Protein AF-A0A832X0I5-F1 (afdb_monomer_lite)

Secondary structure (DSSP, 8-state):
----HHHHTT--BTTBP--HHHHHHHHHHHHHHHHHTTT-TTTHHHHHHHHHHHHHHHHHHTSHHHHHHHHHHHHHHHHHHHHHHHHHHTTTSEEEHHHHHHHHHHHT--HHHHHHHHHHTTPEEE----HHHHHIIIIISPPTTHHHHHHHHHHHGGGT-SSHHHHH--SS-S-GGGS-HHHHHHHHHHHHHHH--SSSHHHHHHHHHHHHHHHHTSSHHHHHHHHHHHHHHHHHHHHHHHHHHHHHTTSB--HHHHHHHHHHHHHHHS-HHHHHHHHHHHHHHHT-B---TT--THHHHHHHHHHHHHHHHHHHHHHHHHHHHHHHHHHHHHHHH--

Structure (mmCIF, N/CA/C/O backbone):
data_AF-A0A832X0I5-F1
#
_entry.id   AF-A0A832X0I5-F1
#
loop_
_atom_site.group_PDB
_atom_site.id
_atom_site.type_symbol
_atom_site.label_atom_id
_atom_site.label_alt_id
_atom_site.label_comp_id
_atom_site.label_asym_id
_atom_site.label_entity_id
_atom_site.label_seq_id
_atom_site.pdbx_PDB_ins_code
_atom_site.Cartn_x
_atom_site.Cartn_y
_atom_site.Cartn_z
_atom_site.occupancy
_atom_site.B_iso_or_equiv
_atom_site.auth_seq_id
_atom_site.auth_comp_id
_atom_site.auth_asym_id
_atom_site.auth_atom_id
_atom_site.pdbx_PDB_model_num
ATOM 1 N N . MET A 1 1 ? -33.923 8.962 34.064 1.00 43.22 1 MET A N 1
ATOM 2 C CA . MET A 1 1 ? -33.530 8.012 33.001 1.00 43.22 1 MET A CA 1
ATOM 3 C C . MET A 1 1 ? -33.262 6.693 33.690 1.00 43.22 1 MET A C 1
ATOM 5 O O . MET A 1 1 ? -32.571 6.724 34.697 1.00 43.22 1 MET A O 1
ATOM 9 N N . ASN A 1 2 ? -33.819 5.579 33.214 1.00 60.94 2 ASN A N 1
ATOM 10 C CA . ASN A 1 2 ? -33.372 4.268 33.687 1.00 60.94 2 ASN A CA 1
ATOM 11 C C . ASN A 1 2 ? -31.998 4.024 33.064 1.00 60.94 2 ASN A C 1
ATOM 13 O O . ASN A 1 2 ? -31.896 3.874 31.847 1.00 60.94 2 ASN A O 1
ATOM 17 N N . GLU A 1 3 ? -30.948 4.097 33.873 1.00 82.31 3 GLU A N 1
ATOM 18 C CA . GLU A 1 3 ? -29.600 3.778 33.416 1.00 82.31 3 GLU A CA 1
ATOM 19 C C . GLU A 1 3 ? -29.485 2.277 33.132 1.00 82.31 3 GLU A C 1
ATOM 21 O O . GLU A 1 3 ? -30.092 1.452 33.816 1.00 82.31 3 GLU A O 1
ATOM 26 N N . ASN A 1 4 ? -28.733 1.932 32.087 1.00 94.94 4 ASN A N 1
ATOM 27 C CA . ASN A 1 4 ? -28.594 0.554 31.637 1.00 94.94 4 ASN A CA 1
ATOM 28 C C . ASN A 1 4 ? -27.833 -0.293 32.672 1.00 94.94 4 ASN A C 1
ATOM 30 O O . ASN A 1 4 ? -26.782 0.124 33.162 1.00 94.94 4 ASN A O 1
ATOM 34 N N . CYS A 1 5 ? -28.320 -1.500 32.969 1.00 94.69 5 CYS A N 1
ATOM 35 C CA . CYS A 1 5 ? -27.793 -2.318 34.065 1.00 94.69 5 CYS A CA 1
ATOM 36 C C . CYS A 1 5 ? -26.334 -2.747 33.847 1.00 94.69 5 CYS A C 1
ATOM 38 O O . CYS A 1 5 ? -25.568 -2.773 34.806 1.00 94.69 5 CYS A O 1
ATOM 40 N N . TYR A 1 6 ? -25.915 -3.048 32.612 1.00 95.62 6 TYR A N 1
ATOM 41 C CA . TYR A 1 6 ? -24.516 -3.399 32.332 1.00 95.62 6 TYR A CA 1
ATOM 42 C C . TYR A 1 6 ? -23.580 -2.215 32.577 1.00 95.62 6 TYR A C 1
ATOM 44 O O . TYR A 1 6 ? -22.508 -2.393 33.154 1.00 95.62 6 TYR A O 1
ATOM 52 N N . LEU A 1 7 ? -24.001 -1.010 32.186 1.00 94.56 7 LEU A N 1
ATOM 53 C CA . LEU A 1 7 ? -23.217 0.211 32.380 1.00 94.56 7 LEU A CA 1
ATOM 54 C C . LEU A 1 7 ? -23.149 0.602 33.862 1.00 94.56 7 LEU A C 1
ATOM 56 O O . LEU A 1 7 ? -22.062 0.872 34.366 1.00 94.56 7 LEU A O 1
ATOM 60 N N . LEU A 1 8 ? -24.278 0.542 34.574 1.00 94.62 8 LEU A N 1
ATOM 61 C CA . LEU A 1 8 ? -24.357 0.784 36.020 1.00 94.62 8 LEU A CA 1
ATOM 62 C C . LEU A 1 8 ? -23.460 -0.160 36.825 1.00 94.62 8 LEU A C 1
ATOM 64 O O . LEU A 1 8 ? -22.768 0.247 37.761 1.00 94.62 8 LEU A O 1
ATOM 68 N N . LEU A 1 9 ? -23.498 -1.444 36.472 1.00 95.62 9 LEU A N 1
ATOM 69 C CA . LEU A 1 9 ? -22.734 -2.483 37.153 1.00 95.62 9 LEU A CA 1
ATOM 70 C C . LEU A 1 9 ? -21.281 -2.561 36.669 1.00 95.62 9 LEU A C 1
ATOM 72 O O . LEU A 1 9 ? -20.497 -3.322 37.242 1.00 95.62 9 LEU A O 1
ATOM 76 N N . GLU A 1 10 ? -20.911 -1.772 35.654 1.00 94.62 10 GLU A N 1
ATOM 77 C CA . GLU A 1 10 ? -19.603 -1.797 34.988 1.00 94.62 10 GLU A CA 1
ATOM 78 C C . GLU A 1 10 ? -19.217 -3.216 34.530 1.00 94.62 10 GLU A C 1
ATOM 80 O O . GLU A 1 10 ? -18.084 -3.677 34.703 1.00 94.62 10 GLU A O 1
ATOM 85 N N . LEU A 1 11 ? -20.197 -3.955 34.011 1.00 95.94 11 LEU A N 1
ATOM 86 C CA . LEU A 1 11 ? -20.014 -5.296 33.464 1.00 95.94 11 LEU A CA 1
ATOM 87 C C . LEU A 1 11 ? -19.610 -5.217 31.989 1.00 95.94 11 LEU A C 1
ATOM 89 O O . LEU A 1 11 ? -20.064 -4.338 31.254 1.00 95.94 11 LEU A O 1
ATOM 93 N N . GLU A 1 12 ? -18.803 -6.177 31.532 1.00 93.44 12 GLU A N 1
ATOM 94 C CA . GLU A 1 12 ? -18.541 -6.335 30.100 1.00 93.44 12 GLU A CA 1
ATOM 95 C C . GLU A 1 12 ? -19.846 -6.667 29.367 1.00 93.44 12 GLU A C 1
ATOM 97 O O . GLU A 1 12 ? -20.587 -7.571 29.767 1.00 93.44 12 GLU A O 1
ATOM 102 N N . PHE A 1 13 ? -20.135 -5.910 28.309 1.00 93.94 13 PHE A N 1
ATOM 103 C CA . PHE A 1 13 ? -21.334 -6.053 27.478 1.00 93.94 13 PHE A CA 1
ATOM 104 C C . PHE A 1 13 ? -21.018 -6.542 26.051 1.00 93.94 13 PHE A C 1
ATOM 106 O O . PHE A 1 13 ? -21.936 -6.931 25.334 1.00 93.94 13 PHE A O 1
ATOM 113 N N . ASP A 1 14 ? -19.740 -6.575 25.646 1.00 90.44 14 ASP A N 1
ATOM 114 C CA . ASP A 1 14 ? -19.278 -7.073 24.340 1.00 90.44 14 ASP A CA 1
ATOM 115 C C . ASP A 1 14 ? -17.903 -7.790 24.451 1.00 90.44 14 ASP A C 1
ATOM 117 O O . ASP A 1 14 ? -16.859 -7.143 24.322 1.00 90.44 14 ASP A O 1
ATOM 121 N N . PRO A 1 15 ? -17.878 -9.122 24.670 1.00 92.25 15 PRO A N 1
ATOM 122 C CA . PRO A 1 15 ? -19.042 -9.988 24.841 1.00 92.25 15 PRO A CA 1
ATOM 123 C C . PRO A 1 15 ? -19.715 -9.776 26.209 1.00 92.25 15 PRO A C 1
ATOM 125 O O . PRO A 1 15 ? -19.049 -9.416 27.177 1.00 92.25 15 PRO A O 1
ATOM 128 N N . PRO A 1 16 ? -21.031 -10.018 26.328 1.00 94.31 16 PRO A N 1
ATOM 129 C CA . PRO A 1 16 ? -21.717 -9.834 27.596 1.00 94.31 16 PRO A CA 1
ATOM 130 C C . PRO A 1 16 ? -21.332 -10.906 28.611 1.00 94.31 16 PRO A C 1
ATOM 132 O O . PRO A 1 16 ? -21.312 -12.096 28.280 1.00 94.31 16 PRO A O 1
ATOM 135 N N . VAL A 1 17 ? -21.123 -10.503 29.867 1.00 94.31 17 VAL A N 1
ATOM 136 C CA . VAL A 1 17 ? -21.021 -11.440 30.997 1.00 94.31 17 VAL A CA 1
ATOM 137 C C . VAL A 1 17 ? -22.318 -12.248 31.099 1.00 94.31 17 VAL A C 1
ATOM 139 O O . VAL A 1 17 ? -23.414 -11.680 31.120 1.00 94.31 17 VAL A O 1
ATOM 142 N N . LYS A 1 18 ? -22.195 -13.582 31.139 1.00 91.75 18 LYS A N 1
ATOM 143 C CA . LYS A 1 18 ? -23.330 -14.526 31.196 1.00 91.75 18 LYS A CA 1
ATOM 144 C C . LYS A 1 18 ? -23.427 -15.300 32.510 1.00 91.75 18 LYS A C 1
ATOM 146 O O . LYS A 1 18 ? -24.486 -15.863 32.784 1.00 91.75 18 LYS A O 1
ATOM 151 N N . ASP A 1 19 ? -22.340 -15.361 33.273 1.00 95.50 19 ASP A N 1
ATOM 152 C CA . ASP A 1 19 ? -22.275 -16.106 34.527 1.00 95.50 19 ASP A CA 1
ATOM 153 C C . ASP A 1 19 ? -23.088 -15.386 35.609 1.00 95.50 19 ASP A C 1
ATOM 155 O O . ASP A 1 19 ? -22.811 -14.231 35.941 1.00 95.50 19 ASP A O 1
ATOM 159 N N . GLN A 1 20 ? -24.104 -16.070 36.137 1.00 95.75 20 GLN A N 1
ATOM 160 C CA . GLN A 1 20 ? -25.005 -15.497 37.129 1.00 95.75 20 GLN A CA 1
ATOM 161 C C . GLN A 1 20 ? -24.294 -15.197 38.451 1.00 95.75 20 GLN A C 1
ATOM 163 O O . GLN A 1 20 ? -24.554 -14.152 39.036 1.00 95.75 20 GLN A O 1
ATOM 168 N N . ALA A 1 21 ? -23.359 -16.045 38.889 1.00 96.50 21 ALA A N 1
ATOM 169 C CA . ALA A 1 21 ? -22.649 -15.840 40.148 1.00 96.50 21 ALA A CA 1
ATOM 170 C C . ALA A 1 21 ? -21.768 -14.583 40.090 1.00 96.50 21 ALA A C 1
ATOM 172 O O . ALA A 1 21 ? -21.742 -13.795 41.034 1.00 96.50 21 ALA A O 1
ATOM 173 N N . VAL A 1 22 ? -21.108 -14.350 38.949 1.00 96.81 22 VAL A N 1
ATOM 174 C CA . VAL A 1 22 ? -20.305 -13.136 38.710 1.00 96.81 22 VAL A CA 1
ATOM 175 C C . VAL A 1 22 ? -21.182 -11.883 38.724 1.00 96.81 22 VAL A C 1
ATOM 177 O O . VAL A 1 22 ? -20.800 -10.851 39.279 1.00 96.81 22 VAL A O 1
ATOM 180 N N . ILE A 1 23 ? -22.368 -11.964 38.121 1.00 96.56 23 ILE A N 1
ATOM 181 C CA . ILE A 1 23 ? -23.326 -10.855 38.074 1.00 96.56 23 ILE A CA 1
ATOM 182 C C . ILE A 1 23 ? -23.869 -10.545 39.470 1.00 96.56 23 ILE A C 1
ATOM 184 O O . ILE A 1 23 ? -23.872 -9.382 39.870 1.00 96.56 23 ILE A O 1
ATOM 188 N N . ASP A 1 24 ? -24.286 -11.564 40.220 1.00 97.06 24 ASP A N 1
ATOM 189 C CA . ASP A 1 24 ? -24.828 -11.408 41.570 1.00 97.06 24 ASP A CA 1
ATOM 190 C C . ASP A 1 24 ? -23.777 -10.808 42.511 1.00 97.06 24 ASP A C 1
ATOM 192 O O . ASP A 1 24 ? -24.055 -9.830 43.210 1.00 97.06 24 ASP A O 1
ATOM 196 N N . GLN A 1 25 ? -22.539 -11.311 42.443 1.00 97.56 25 GLN A N 1
ATOM 197 C CA . GLN A 1 25 ? -21.409 -10.746 43.175 1.00 97.56 25 GLN A CA 1
ATOM 198 C C . GLN A 1 25 ? -21.208 -9.264 42.829 1.00 97.56 25 GLN A C 1
ATOM 200 O O . GLN A 1 25 ? -21.094 -8.426 43.728 1.00 97.56 25 GLN A O 1
ATOM 205 N N . ARG A 1 26 ? -21.212 -8.906 41.538 1.00 97.56 26 ARG A N 1
ATOM 206 C CA . ARG A 1 26 ? -21.036 -7.510 41.119 1.00 97.56 26 ARG A CA 1
ATOM 207 C C . ARG A 1 26 ? -22.171 -6.607 41.606 1.00 97.56 26 ARG A C 1
ATOM 209 O O . ARG A 1 26 ? -21.915 -5.462 41.984 1.00 97.56 26 ARG A O 1
ATOM 216 N N . ILE A 1 27 ? -23.412 -7.096 41.613 1.00 97.50 27 ILE A N 1
ATOM 217 C CA . ILE A 1 27 ? -24.562 -6.360 42.155 1.00 97.50 27 ILE A CA 1
ATOM 218 C C . ILE A 1 27 ? -24.351 -6.074 43.645 1.00 97.50 27 ILE A C 1
ATOM 220 O O . ILE A 1 27 ? -24.583 -4.948 44.084 1.00 97.50 27 ILE A O 1
ATOM 224 N N . GLU A 1 28 ? -23.885 -7.050 44.426 1.00 97.56 28 GLU A N 1
ATOM 225 C CA . GLU A 1 28 ? -23.592 -6.844 45.847 1.00 97.56 28 GLU A CA 1
ATOM 226 C C . GLU A 1 28 ? -22.449 -5.852 46.082 1.00 97.56 28 GLU A C 1
ATOM 228 O O . GLU A 1 28 ? -22.555 -4.986 46.955 1.00 97.56 28 GLU A O 1
ATOM 233 N N . GLU A 1 29 ? -21.368 -5.949 45.305 1.00 97.75 29 GLU A N 1
ATOM 234 C CA . GLU A 1 29 ? -20.238 -5.015 45.354 1.00 97.75 29 GLU A CA 1
ATOM 235 C C . GLU A 1 29 ? -20.698 -3.576 45.086 1.00 97.75 29 GLU A C 1
ATOM 237 O O . GLU A 1 29 ? -20.405 -2.666 45.869 1.00 97.75 29 GLU A O 1
ATOM 242 N N . LYS A 1 30 ? -21.480 -3.371 44.018 1.00 97.12 30 LYS A N 1
ATOM 243 C CA . LYS A 1 30 ? -22.029 -2.059 43.658 1.00 97.12 30 LYS A CA 1
ATOM 244 C C . LYS A 1 30 ? -23.030 -1.551 44.690 1.00 97.12 30 LYS A C 1
ATOM 246 O O . LYS A 1 30 ? -22.936 -0.392 45.082 1.00 97.12 30 LYS A O 1
ATOM 251 N N . ALA A 1 31 ? -23.909 -2.406 45.213 1.00 96.94 31 ALA A N 1
ATOM 252 C CA . ALA A 1 31 ? -24.841 -2.040 46.278 1.00 96.94 31 ALA A CA 1
ATOM 253 C C . ALA A 1 31 ? -24.112 -1.557 47.544 1.00 96.94 31 ALA A C 1
ATOM 255 O O . ALA A 1 31 ? -24.445 -0.501 48.087 1.00 96.94 31 ALA A O 1
ATOM 256 N N . LYS A 1 32 ? -23.079 -2.286 47.993 1.00 97.69 32 LYS A N 1
ATOM 257 C CA . LYS A 1 32 ? -22.243 -1.886 49.139 1.00 97.69 32 LYS A CA 1
ATOM 258 C C . LYS A 1 32 ? -21.558 -0.546 48.875 1.00 97.69 32 LYS A C 1
ATOM 260 O O . LYS A 1 32 ? -21.598 0.345 49.729 1.00 97.69 32 LYS A O 1
ATOM 265 N N . PHE A 1 33 ? -20.974 -0.380 47.688 1.00 97.12 33 PHE A N 1
ATOM 266 C CA . PHE A 1 33 ? -20.332 0.865 47.272 1.00 97.12 33 PHE A CA 1
ATOM 267 C C . PHE A 1 33 ? -21.309 2.051 47.276 1.00 97.12 33 PHE A C 1
ATOM 269 O O . PHE A 1 33 ? -21.021 3.070 47.907 1.00 97.12 33 PHE A O 1
ATOM 276 N N . TRP A 1 34 ? -22.474 1.923 46.638 1.00 96.94 34 TRP A N 1
ATOM 277 C CA . TRP A 1 34 ? -23.488 2.979 46.578 1.00 96.94 34 TRP A CA 1
ATOM 278 C C . TRP A 1 34 ? -24.035 3.336 47.963 1.00 96.94 34 TRP A C 1
ATOM 280 O O . TRP A 1 34 ? -24.152 4.517 48.278 1.00 96.94 34 TRP A O 1
ATOM 290 N N . SER A 1 35 ? -24.290 2.345 48.826 1.00 96.38 35 SER A N 1
ATOM 291 C CA . SER A 1 35 ? -24.739 2.570 50.209 1.00 96.38 35 SER A CA 1
ATOM 292 C C . SER A 1 35 ? -23.715 3.372 51.009 1.00 96.38 35 SER A C 1
ATOM 294 O O . SER A 1 35 ? -24.055 4.382 51.631 1.00 96.38 35 SER A O 1
ATOM 296 N N . THR A 1 36 ? -22.447 2.961 50.939 1.00 96.81 36 THR A N 1
ATOM 297 C CA . THR A 1 36 ? -21.336 3.604 51.659 1.00 96.81 36 THR A CA 1
ATOM 298 C C . THR A 1 36 ? -21.133 5.046 51.197 1.00 96.81 36 THR A C 1
ATOM 300 O O . THR A 1 36 ? -20.851 5.931 52.001 1.00 96.81 36 THR A O 1
ATOM 303 N N . ASN A 1 37 ? -21.329 5.305 49.904 1.00 95.94 37 ASN A N 1
ATOM 304 C CA . ASN A 1 37 ? -21.101 6.611 49.292 1.00 95.94 37 ASN A CA 1
ATOM 305 C C . ASN A 1 37 ? -22.383 7.444 49.120 1.00 95.94 37 ASN A C 1
ATOM 307 O O . ASN A 1 37 ? -22.351 8.495 48.483 1.00 95.94 37 ASN A O 1
ATOM 311 N N . SER A 1 38 ? -23.510 7.028 49.697 1.00 92.25 38 SER A N 1
ATOM 312 C CA . SER A 1 38 ? -24.820 7.672 49.504 1.00 92.25 38 SER A CA 1
ATOM 313 C C . SER A 1 38 ? -24.874 9.146 49.942 1.00 92.25 38 SER A C 1
ATOM 315 O O . SER A 1 38 ? -25.703 9.909 49.449 1.00 92.25 38 SER A O 1
ATOM 317 N N . ASN A 1 39 ? -23.963 9.579 50.819 1.00 93.12 39 ASN A N 1
ATOM 318 C CA . ASN A 1 39 ? -23.831 10.973 51.261 1.00 93.12 39 ASN A CA 1
ATOM 319 C C . ASN A 1 39 ? -22.746 11.764 50.504 1.00 93.12 39 ASN A C 1
ATOM 321 O O . ASN A 1 39 ? -22.411 12.882 50.890 1.00 93.12 39 ASN A O 1
ATOM 325 N N . HIS A 1 40 ? -22.181 11.211 49.427 1.00 94.62 40 HIS A N 1
ATOM 326 C CA . HIS A 1 40 ? -21.169 11.891 48.626 1.00 94.62 40 HIS A CA 1
ATOM 327 C C . HIS A 1 40 ? -21.725 13.193 48.027 1.00 94.62 40 HIS A C 1
ATOM 329 O O . HIS A 1 40 ? -22.716 13.172 47.303 1.00 94.62 40 HIS A O 1
ATOM 335 N N . PHE A 1 41 ? -21.026 14.316 48.228 1.00 91.50 41 PHE A N 1
ATOM 336 C CA . PHE A 1 41 ? -21.504 15.663 47.876 1.00 91.50 41 PHE A CA 1
ATOM 337 C C . PHE A 1 41 ? -22.046 15.798 46.439 1.00 91.50 41 PHE A C 1
ATOM 339 O O . PHE A 1 41 ? -23.107 16.373 46.233 1.00 91.50 41 PHE A O 1
ATOM 346 N N . LYS A 1 42 ? -21.343 15.240 45.440 1.00 92.44 42 LYS A N 1
ATOM 347 C CA . LYS A 1 42 ? -21.767 15.307 44.024 1.00 92.44 42 LYS A CA 1
ATOM 348 C C . LYS A 1 42 ? -22.623 14.134 43.528 1.00 92.44 42 LYS A C 1
ATOM 350 O O . LYS A 1 42 ? -23.466 14.332 42.667 1.00 92.44 42 LYS A O 1
ATOM 355 N N . LYS A 1 43 ? -22.365 12.917 44.014 1.00 93.25 43 LYS A N 1
ATOM 356 C CA . LYS A 1 43 ? -22.880 11.653 43.457 1.00 93.25 43 LYS A CA 1
ATOM 357 C C . LYS A 1 43 ? -23.867 10.933 44.378 1.00 93.25 43 LYS A C 1
ATOM 359 O O . LYS A 1 43 ? -24.453 9.936 43.984 1.00 93.25 43 LYS A O 1
ATOM 364 N N . GLY A 1 44 ? -24.086 11.435 45.593 1.00 93.81 44 GLY A N 1
ATOM 365 C CA . GLY A 1 44 ? -24.922 10.776 46.594 1.00 93.81 44 GLY A CA 1
ATOM 366 C C . GLY A 1 44 ? -26.377 10.603 46.157 1.00 93.81 44 GLY A C 1
ATOM 367 O O . GLY A 1 44 ? -26.961 9.551 46.394 1.00 93.81 44 GLY A O 1
ATOM 368 N N . ALA A 1 45 ? -26.949 11.593 45.462 1.00 93.44 45 ALA A N 1
ATOM 369 C CA . ALA A 1 45 ? -28.305 11.497 44.915 1.00 93.44 45 ALA A CA 1
ATOM 370 C C . ALA A 1 45 ? -28.430 10.398 43.840 1.00 93.44 45 ALA A C 1
ATOM 372 O O . ALA A 1 45 ? -29.384 9.621 43.865 1.00 93.44 45 ALA A O 1
ATOM 373 N N . GLU A 1 46 ? -27.440 10.286 42.948 1.00 92.62 46 GLU A N 1
ATOM 374 C CA . GLU A 1 46 ? -27.371 9.211 41.949 1.00 92.62 46 GLU A CA 1
ATOM 375 C C . GLU A 1 46 ? -27.286 7.842 42.637 1.00 92.62 46 GLU A C 1
ATOM 377 O O . GLU A 1 46 ? -28.095 6.960 42.372 1.00 92.62 46 GLU A O 1
ATOM 382 N N . TYR A 1 47 ? -26.384 7.684 43.610 1.00 94.88 47 TYR A N 1
ATOM 383 C CA . TYR A 1 47 ? -26.226 6.419 44.331 1.00 94.88 47 TYR A CA 1
ATOM 384 C C . TYR A 1 47 ? -27.475 6.005 45.114 1.00 94.88 47 TYR A C 1
ATOM 386 O O . TYR A 1 47 ? -27.805 4.823 45.134 1.00 94.88 47 TYR A O 1
ATOM 394 N N . LYS A 1 48 ? -28.203 6.952 45.720 1.00 94.81 48 LYS A N 1
ATOM 395 C CA . LYS A 1 48 ? -29.505 6.670 46.352 1.00 94.81 48 LYS A CA 1
ATOM 396 C C . LYS A 1 48 ? -30.525 6.166 45.330 1.00 94.81 48 LYS A C 1
ATOM 398 O O . LYS A 1 48 ? -31.172 5.157 45.583 1.00 94.81 48 LYS A O 1
ATOM 403 N N . THR A 1 49 ? -30.576 6.790 44.153 1.00 94.00 49 THR A N 1
ATOM 404 C CA . THR A 1 49 ? -31.430 6.336 43.043 1.00 94.00 49 THR A CA 1
ATOM 405 C C . THR A 1 49 ? -31.062 4.910 42.612 1.00 94.00 49 THR A C 1
ATOM 407 O O . THR A 1 49 ? -31.938 4.065 42.452 1.00 94.00 49 THR A O 1
ATOM 410 N N . TYR A 1 50 ? -29.769 4.589 42.495 1.00 94.56 50 TYR A N 1
ATOM 411 C CA . TYR A 1 50 ? -29.332 3.236 42.127 1.00 94.56 50 TYR A CA 1
ATOM 412 C C . TYR A 1 50 ? -29.694 2.190 43.189 1.00 94.56 50 TYR A C 1
ATOM 414 O O . TYR A 1 50 ? -30.077 1.073 42.840 1.00 94.56 50 TYR A O 1
ATOM 422 N N . LEU A 1 51 ? -29.619 2.545 44.479 1.00 94.62 51 LEU A N 1
ATOM 423 C CA . LEU A 1 51 ? -30.064 1.679 45.576 1.00 94.62 51 LEU A CA 1
ATOM 424 C C . LEU A 1 51 ? -31.571 1.402 45.509 1.00 94.62 51 LEU A C 1
ATOM 426 O O . LEU A 1 51 ? -31.980 0.259 45.698 1.00 94.62 51 LEU A O 1
ATOM 430 N N . GLU A 1 52 ? -32.386 2.414 45.203 1.00 94.62 52 GLU A N 1
ATOM 431 C CA . GLU A 1 52 ? -33.833 2.254 44.998 1.00 94.62 52 GLU A CA 1
ATOM 432 C C . GLU A 1 52 ? -34.143 1.350 43.793 1.00 94.62 52 GLU A C 1
ATOM 434 O O . GLU A 1 52 ? -35.082 0.556 43.835 1.00 94.62 52 GLU A O 1
ATOM 439 N N . MET A 1 53 ? -33.316 1.405 42.743 1.00 94.75 53 MET A N 1
ATOM 440 C CA . MET A 1 53 ? -33.447 0.571 41.542 1.00 94.75 53 MET A CA 1
ATOM 441 C C . MET A 1 53 ? -32.957 -0.878 41.716 1.00 94.75 53 MET A C 1
ATOM 443 O O . MET A 1 53 ? -33.242 -1.714 40.855 1.00 94.75 53 MET A O 1
ATOM 447 N N . LEU A 1 54 ? -32.249 -1.219 42.803 1.00 95.19 54 LEU A N 1
ATOM 448 C CA . LEU A 1 54 ? -31.650 -2.550 43.005 1.00 95.19 54 LEU A CA 1
ATOM 449 C C . LEU A 1 54 ? -32.607 -3.738 42.785 1.00 95.19 54 LEU A C 1
ATOM 451 O O . LEU A 1 54 ? -32.168 -4.715 42.170 1.00 95.19 54 LEU A O 1
ATOM 455 N N . PRO A 1 55 ? -33.875 -3.721 43.249 1.00 95.69 55 PRO A N 1
ATOM 456 C CA . PRO A 1 55 ? -34.799 -4.828 43.007 1.00 95.69 55 PRO A CA 1
ATOM 457 C C . PRO A 1 55 ? -35.055 -5.070 41.515 1.00 95.69 55 PRO A C 1
ATOM 459 O O . PRO A 1 55 ? -35.063 -6.220 41.074 1.00 95.69 55 PRO A O 1
ATOM 462 N N . GLU A 1 56 ? -35.205 -4.003 40.723 1.00 95.06 56 GLU A N 1
ATOM 463 C CA . GLU A 1 56 ? -35.421 -4.122 39.278 1.00 95.06 56 GLU A CA 1
ATOM 464 C C . GLU A 1 56 ? -34.129 -4.529 38.558 1.00 95.06 56 GLU A C 1
ATOM 466 O O . GLU A 1 56 ? -34.174 -5.404 37.697 1.00 95.06 56 GLU A O 1
ATOM 471 N N . ILE A 1 57 ? -32.966 -4.000 38.970 1.00 95.44 57 ILE A N 1
ATOM 472 C CA . ILE A 1 57 ? -31.655 -4.428 38.446 1.00 95.44 57 ILE A CA 1
ATOM 473 C C . ILE A 1 57 ? -31.476 -5.941 38.638 1.00 95.44 57 ILE A C 1
ATOM 475 O O . ILE A 1 57 ? -31.164 -6.653 37.684 1.00 95.44 57 ILE A O 1
ATOM 479 N N . LYS A 1 58 ? -31.738 -6.466 39.844 1.00 95.75 58 LYS A N 1
ATOM 480 C CA . LYS A 1 58 ? -31.659 -7.910 40.134 1.00 95.75 58 LYS A CA 1
ATOM 481 C C . LYS A 1 58 ? -32.618 -8.724 39.268 1.00 95.75 58 LYS A C 1
ATOM 483 O O . LYS A 1 58 ? -32.252 -9.779 38.754 1.00 95.75 58 LYS A O 1
ATOM 488 N N . LYS A 1 59 ? -33.839 -8.233 39.074 1.00 95.88 59 LYS A N 1
ATOM 489 C CA . LYS A 1 59 ? -34.865 -8.890 38.255 1.00 95.88 59 LYS A CA 1
ATOM 490 C C . LYS A 1 59 ? -34.513 -8.915 36.764 1.00 95.88 59 LYS A C 1
ATOM 492 O O . LYS A 1 59 ? -34.794 -9.909 36.104 1.00 95.88 59 LYS A O 1
ATOM 497 N N . ILE A 1 60 ? -33.909 -7.855 36.225 1.00 95.50 60 ILE A N 1
ATOM 498 C CA . ILE A 1 60 ? -33.443 -7.813 34.829 1.00 95.50 60 ILE A CA 1
ATOM 499 C C . ILE A 1 60 ? -32.242 -8.743 34.646 1.00 95.50 60 ILE A C 1
ATOM 501 O O . ILE A 1 60 ? -32.217 -9.545 33.717 1.00 95.50 60 ILE A O 1
ATOM 505 N N . MET A 1 61 ? -31.262 -8.662 35.548 1.00 95.56 61 MET A N 1
ATOM 506 C CA . MET A 1 61 ? -29.974 -9.343 35.399 1.00 95.56 61 MET A CA 1
ATOM 507 C C . MET A 1 61 ? -30.007 -10.845 35.736 1.00 95.56 61 MET A C 1
ATOM 509 O O . MET A 1 61 ? -29.082 -11.563 35.351 1.00 95.56 61 MET A O 1
ATOM 513 N N . SER A 1 62 ? -31.058 -11.325 36.414 1.00 95.62 62 SER A N 1
ATOM 514 C CA . SER A 1 62 ? -31.311 -12.756 36.675 1.00 95.62 62 SER A CA 1
ATOM 515 C C . SER A 1 62 ? -32.061 -13.474 35.549 1.00 95.62 62 SER A C 1
ATOM 517 O O . SER A 1 62 ? -32.024 -14.700 35.475 1.00 95.62 62 SER A O 1
ATOM 519 N N . ASP A 1 63 ? -32.717 -12.736 34.648 1.00 96.56 63 ASP A N 1
ATOM 520 C CA . ASP A 1 63 ? -33.421 -13.283 33.487 1.00 96.56 63 ASP A CA 1
ATOM 521 C C . ASP A 1 63 ? -32.494 -13.244 32.257 1.00 96.56 63 ASP A C 1
ATOM 523 O O . ASP A 1 63 ? -32.165 -12.157 31.772 1.00 96.56 63 ASP A O 1
ATOM 527 N N . PRO A 1 64 ? -32.070 -14.396 31.699 1.00 95.06 64 PRO A N 1
ATOM 528 C CA . PRO A 1 64 ? -31.138 -14.424 30.573 1.00 95.06 64 PRO A CA 1
ATOM 529 C C . PRO A 1 64 ? -31.624 -13.681 29.323 1.00 95.06 64 PRO A C 1
ATOM 531 O O . PRO A 1 64 ? -30.797 -13.145 28.582 1.00 95.06 64 PRO A O 1
ATOM 534 N N . VAL A 1 65 ? -32.938 -13.646 29.070 1.00 95.25 65 VAL A N 1
ATOM 535 C CA . VAL A 1 65 ? -33.520 -12.985 27.894 1.00 95.25 65 VAL A CA 1
ATOM 536 C C . VAL A 1 65 ? -33.489 -11.476 28.084 1.00 95.25 65 VAL A C 1
ATOM 538 O O . VAL A 1 65 ? -33.000 -10.759 27.208 1.00 95.25 65 VAL A O 1
ATOM 541 N N . LYS A 1 66 ? -33.944 -10.989 29.244 1.00 95.31 66 LYS A N 1
ATOM 542 C CA . LYS A 1 66 ? -33.907 -9.551 29.559 1.00 95.31 66 LYS A CA 1
ATOM 543 C C . LYS A 1 66 ? -32.480 -9.040 29.635 1.00 95.31 66 LYS A C 1
ATOM 545 O O . LYS A 1 66 ? -32.171 -8.021 29.031 1.00 95.31 66 LYS A O 1
ATOM 550 N N . ARG A 1 67 ? -31.596 -9.790 30.293 1.00 94.75 67 ARG A N 1
ATOM 551 C CA . ARG A 1 67 ? -30.171 -9.477 30.377 1.00 94.75 67 ARG A CA 1
ATOM 552 C C . ARG A 1 67 ? -29.526 -9.375 28.996 1.00 94.75 67 ARG A C 1
ATOM 554 O O . ARG A 1 67 ? -28.750 -8.458 28.759 1.00 94.75 67 ARG A O 1
ATOM 561 N N . LYS A 1 68 ? -29.850 -10.279 28.066 1.00 95.06 68 LYS A N 1
ATOM 562 C CA . LYS A 1 68 ? -29.355 -10.172 26.687 1.00 95.06 68 LYS A CA 1
ATOM 563 C C . LYS A 1 68 ? -29.824 -8.870 26.026 1.00 95.06 68 LYS A C 1
ATOM 565 O O . LYS A 1 68 ? -28.995 -8.158 25.474 1.00 95.06 68 LYS A O 1
ATOM 570 N N . GLY A 1 69 ? -31.112 -8.536 26.137 1.00 94.62 69 GLY A N 1
ATOM 571 C CA . GLY A 1 69 ? -31.640 -7.268 25.620 1.00 94.62 69 GLY A CA 1
ATOM 572 C C . GLY A 1 69 ? -30.968 -6.041 26.248 1.00 94.62 69 GLY A C 1
ATOM 573 O O . GLY A 1 69 ? -30.668 -5.071 25.557 1.00 94.62 69 GLY A O 1
ATOM 574 N N . GLU A 1 70 ? -30.650 -6.112 27.540 1.00 95.12 70 GLU A N 1
ATOM 575 C CA . GLU A 1 70 ? -29.931 -5.062 28.259 1.00 95.12 70 GLU A CA 1
ATOM 576 C C . GLU A 1 70 ? -28.487 -4.901 27.754 1.00 95.12 70 GLU A C 1
ATOM 578 O O . GLU A 1 70 ? -28.026 -3.776 27.568 1.00 95.12 70 GLU A O 1
ATOM 583 N N . ALA A 1 71 ? -27.784 -6.001 27.463 1.00 94.88 71 ALA A N 1
ATOM 584 C CA . ALA A 1 71 ? -26.457 -5.967 26.846 1.00 94.88 71 ALA A CA 1
ATOM 585 C C . ALA A 1 71 ? -26.485 -5.397 25.417 1.00 94.88 71 ALA A C 1
ATOM 587 O O . ALA A 1 71 ? -25.626 -4.590 25.055 1.00 94.88 71 ALA A O 1
ATOM 588 N N . ASP A 1 72 ? -27.490 -5.767 24.618 1.00 93.81 72 ASP A N 1
ATOM 589 C CA . ASP A 1 72 ? -27.683 -5.241 23.260 1.00 93.81 72 ASP A CA 1
ATOM 590 C C . ASP A 1 72 ? -27.984 -3.726 23.298 1.00 93.81 72 ASP A C 1
ATOM 592 O O . ASP A 1 72 ? -27.462 -2.940 22.496 1.00 93.81 72 ASP A O 1
ATOM 596 N N . SER A 1 73 ? -28.766 -3.283 24.289 1.00 94.62 73 SER A N 1
ATOM 597 C CA . SER A 1 73 ? -29.000 -1.862 24.555 1.00 94.62 73 SER A CA 1
ATOM 598 C C . SER A 1 73 ? -27.721 -1.149 25.006 1.00 94.62 73 SER A C 1
ATOM 600 O O . SER A 1 73 ? -27.465 -0.034 24.554 1.00 94.62 73 SER A O 1
ATOM 602 N N . ALA A 1 74 ? -26.889 -1.772 25.848 1.00 94.75 74 ALA A N 1
ATOM 603 C CA . ALA A 1 74 ? -25.603 -1.211 26.270 1.00 94.75 74 ALA A CA 1
ATOM 604 C C . ALA A 1 74 ? -24.663 -1.013 25.072 1.00 94.75 74 ALA A C 1
ATOM 606 O O . ALA A 1 74 ? -24.101 0.071 24.903 1.00 94.75 74 ALA A O 1
ATOM 607 N N . CYS A 1 75 ? -24.571 -2.016 24.190 1.00 93.62 75 CYS A N 1
ATOM 608 C CA . CYS A 1 75 ? -23.859 -1.909 22.918 1.00 93.62 75 CYS A CA 1
ATOM 609 C C . CYS A 1 75 ? -24.364 -0.717 22.099 1.00 93.62 75 CYS A C 1
ATOM 611 O O . CYS A 1 75 ? -23.566 0.073 21.607 1.00 93.62 75 CYS A O 1
ATOM 613 N N . SER A 1 76 ? -25.684 -0.563 21.975 1.00 93.38 76 SER A N 1
ATOM 614 C CA . SER A 1 76 ? -26.293 0.522 21.197 1.00 93.38 76 SER A CA 1
ATOM 615 C C . SER A 1 76 ? -26.008 1.903 21.796 1.00 93.38 76 SER A C 1
ATOM 617 O O . SER A 1 76 ? -25.730 2.844 21.058 1.00 93.38 76 SER A O 1
ATOM 619 N N . ILE A 1 77 ? -26.023 2.027 23.125 1.00 93.94 77 ILE A N 1
ATOM 620 C CA . ILE A 1 77 ? -25.716 3.276 23.836 1.00 93.94 77 ILE A CA 1
ATOM 621 C C . ILE A 1 77 ? -24.241 3.657 23.659 1.00 93.94 77 ILE A C 1
ATOM 623 O O . ILE A 1 77 ? -23.937 4.809 23.356 1.00 93.94 77 ILE A O 1
ATOM 627 N N . VAL A 1 78 ? -23.323 2.701 23.836 1.00 93.06 78 VAL A N 1
ATOM 628 C CA . VAL A 1 78 ? -21.878 2.973 23.798 1.00 93.06 78 VAL A CA 1
ATOM 629 C C . VAL A 1 78 ? -21.369 3.116 22.366 1.00 93.06 78 VAL A C 1
ATOM 631 O O . VAL A 1 78 ? -20.608 4.036 22.068 1.00 93.06 78 VAL A O 1
ATOM 634 N N . TYR A 1 79 ? -21.780 2.221 21.468 1.00 95.19 79 TYR A N 1
ATOM 635 C CA . TYR A 1 79 ? -21.297 2.193 20.090 1.00 95.19 79 TYR A CA 1
ATOM 636 C C . TYR A 1 79 ? -22.133 3.034 19.131 1.00 95.19 79 TYR A C 1
ATOM 638 O O . TYR A 1 79 ? -21.597 3.449 18.113 1.00 95.19 79 TYR A O 1
ATOM 646 N N . GLY A 1 80 ? -23.389 3.363 19.441 1.00 94.88 80 GLY A N 1
ATOM 647 C CA . GLY A 1 80 ? -24.259 4.144 18.552 1.00 94.88 80 GLY A CA 1
ATOM 648 C C . GLY A 1 80 ? -23.643 5.468 18.074 1.00 94.88 80 GLY A C 1
ATOM 649 O O . GLY A 1 80 ? -23.574 5.685 16.863 1.00 94.88 80 GLY A O 1
ATOM 650 N N . PRO A 1 81 ? -23.134 6.333 18.974 1.00 95.06 81 PRO A N 1
ATOM 651 C CA . PRO A 1 81 ? -22.469 7.575 18.574 1.00 95.06 81 PRO A CA 1
ATOM 652 C C . PRO A 1 81 ? -21.182 7.337 17.771 1.00 95.06 81 PRO A C 1
ATOM 654 O O . PRO A 1 81 ? -20.892 8.068 16.828 1.00 95.06 81 PRO A O 1
ATOM 657 N N . ILE A 1 82 ? -20.424 6.292 18.119 1.00 96.00 82 ILE A N 1
ATOM 658 C CA . ILE A 1 82 ? -19.191 5.918 17.412 1.00 96.00 82 ILE A CA 1
ATOM 659 C C . ILE A 1 82 ? -19.528 5.488 15.987 1.00 96.00 82 ILE A C 1
ATOM 661 O O . ILE A 1 82 ? -18.914 5.952 15.034 1.00 96.00 82 ILE A O 1
ATOM 665 N N . ASP A 1 83 ? -20.530 4.632 15.831 1.00 96.56 83 ASP A N 1
ATOM 666 C CA . ASP A 1 83 ? -20.947 4.110 14.540 1.00 96.56 83 ASP A CA 1
ATOM 667 C C . ASP A 1 83 ? -21.500 5.214 13.636 1.00 96.56 83 ASP A C 1
ATOM 669 O O . ASP A 1 83 ? -21.270 5.188 12.430 1.00 96.56 83 ASP A O 1
ATOM 673 N N . GLN A 1 84 ? -22.212 6.195 14.199 1.00 96.25 84 GLN A N 1
ATOM 674 C CA . GLN A 1 84 ? -22.657 7.377 13.458 1.00 96.25 84 GLN A CA 1
ATOM 675 C C . GLN A 1 84 ? -21.469 8.184 12.932 1.00 96.25 84 GLN A C 1
ATOM 677 O O . GLN A 1 84 ? -21.406 8.456 11.733 1.00 96.25 84 GLN A O 1
ATOM 682 N N . ASP A 1 85 ? -20.505 8.505 13.796 1.00 96.56 85 ASP A N 1
ATOM 683 C CA . ASP A 1 85 ? -19.292 9.219 13.395 1.00 96.56 85 ASP A CA 1
ATOM 684 C C . ASP A 1 85 ? -18.511 8.435 12.323 1.00 96.56 85 ASP A C 1
ATOM 686 O O . ASP A 1 85 ? -18.085 9.001 11.316 1.00 96.56 85 ASP A O 1
ATOM 690 N N . LEU A 1 86 ? -18.352 7.118 12.500 1.00 95.94 86 LEU A N 1
ATOM 691 C CA . LEU A 1 86 ? -17.650 6.254 11.549 1.00 95.94 86 LEU A CA 1
ATOM 692 C C . LEU A 1 86 ? -18.363 6.177 10.197 1.00 95.94 86 LEU A C 1
ATOM 694 O O . LEU A 1 86 ? -17.695 6.222 9.170 1.00 95.94 86 LEU A O 1
ATOM 698 N N . LYS A 1 87 ? -19.699 6.122 10.169 1.00 95.25 87 LYS A N 1
ATOM 699 C CA . LYS A 1 87 ? -20.472 6.183 8.916 1.00 95.25 87 LYS A CA 1
ATOM 700 C C . LYS A 1 87 ? -20.244 7.493 8.168 1.00 95.25 87 LYS A C 1
ATOM 702 O O . LYS A 1 87 ? -20.127 7.474 6.949 1.00 95.25 87 LYS A O 1
ATOM 707 N N . VAL A 1 88 ? -20.139 8.614 8.884 1.00 94.06 88 VAL A N 1
ATOM 708 C CA . VAL A 1 88 ? -19.824 9.916 8.277 1.00 94.06 88 VAL A CA 1
ATOM 709 C C . VAL A 1 88 ? -18.393 9.924 7.734 1.00 94.06 88 VAL A C 1
ATOM 711 O O . VAL A 1 88 ? -18.174 10.282 6.576 1.00 94.06 88 VAL A O 1
ATOM 714 N N . LEU A 1 89 ? -17.416 9.478 8.527 1.00 89.81 89 LEU A N 1
ATOM 715 C CA . LEU A 1 89 ? -16.009 9.419 8.109 1.00 89.81 89 LEU A CA 1
ATOM 716 C C . LEU A 1 89 ? -15.784 8.467 6.926 1.00 89.81 89 LEU A C 1
ATOM 718 O O . LEU A 1 89 ? -14.942 8.740 6.076 1.00 89.81 89 LEU A O 1
ATOM 722 N N . GLY A 1 90 ? -16.545 7.377 6.865 1.00 90.56 90 GLY A N 1
ATOM 723 C CA . GLY A 1 90 ? -16.499 6.357 5.822 1.00 90.56 90 GLY A CA 1
ATOM 724 C C . GLY A 1 90 ? -17.632 6.457 4.814 1.00 90.56 90 GLY A C 1
ATOM 725 O O . GLY A 1 90 ? -18.073 5.423 4.322 1.00 90.56 90 GLY A O 1
ATOM 726 N N . THR A 1 91 ? -18.119 7.664 4.501 1.00 89.38 91 THR A N 1
ATOM 727 C CA . THR A 1 91 ? -19.262 7.857 3.580 1.00 89.38 91 THR A CA 1
ATOM 728 C C . THR A 1 91 ? -19.039 7.184 2.215 1.00 89.38 91 THR A C 1
ATOM 730 O O . THR A 1 91 ? -19.990 6.759 1.566 1.00 89.38 91 THR A O 1
ATOM 733 N N . THR A 1 92 ? -17.783 7.037 1.783 1.00 84.50 92 THR A N 1
ATOM 734 C CA . THR A 1 92 ? -17.398 6.367 0.529 1.00 84.50 92 THR A CA 1
ATOM 735 C C . THR A 1 92 ? -17.240 4.845 0.653 1.00 84.50 92 THR A C 1
ATOM 737 O O . THR A 1 92 ? -16.821 4.204 -0.306 1.00 84.50 92 THR A O 1
ATOM 740 N N . GLY A 1 93 ? -17.525 4.258 1.818 1.00 88.31 93 GLY A N 1
ATOM 741 C CA . GLY A 1 93 ? -17.313 2.836 2.118 1.00 88.31 93 GLY A CA 1
ATOM 742 C C . GLY A 1 93 ? -15.885 2.477 2.545 1.00 88.31 93 GLY A C 1
ATOM 743 O O . GLY A 1 93 ? -15.601 1.317 2.843 1.00 88.31 93 GLY A O 1
ATOM 744 N N . GLU A 1 94 ? -14.980 3.454 2.619 1.00 89.50 94 GLU A N 1
ATOM 745 C CA . GLU A 1 94 ? -13.586 3.247 3.013 1.00 89.50 94 GLU A CA 1
ATOM 746 C C . GLU A 1 94 ? -13.130 4.337 4.001 1.00 89.50 94 GLU A C 1
ATOM 748 O O . GLU A 1 94 ? -13.553 5.488 3.895 1.00 89.50 94 GLU A O 1
ATOM 753 N N . ILE A 1 95 ? -12.260 3.993 4.958 1.00 88.00 95 ILE A N 1
ATOM 754 C CA . ILE A 1 95 ? -11.638 4.938 5.904 1.00 88.00 95 ILE A CA 1
ATOM 755 C C . ILE A 1 95 ? -10.139 4.660 5.988 1.00 88.00 95 ILE A C 1
ATOM 757 O O . ILE A 1 95 ? -9.713 3.520 6.169 1.00 88.00 95 ILE A O 1
ATOM 761 N N . ALA A 1 96 ? -9.326 5.711 5.912 1.00 86.00 96 ALA A N 1
ATOM 762 C CA . ALA A 1 96 ? -7.885 5.596 6.093 1.00 86.00 96 ALA A CA 1
ATOM 763 C C . ALA A 1 96 ? -7.497 5.310 7.553 1.00 86.00 96 ALA A C 1
ATOM 765 O O . ALA A 1 96 ? -8.038 5.894 8.491 1.00 86.00 96 ALA A O 1
ATOM 766 N N . GLU A 1 97 ? -6.522 4.427 7.761 1.00 88.06 97 GLU A N 1
ATOM 767 C CA . GLU A 1 97 ? -6.102 3.974 9.090 1.00 88.06 97 GLU A CA 1
ATOM 768 C C . GLU A 1 97 ? -5.624 5.123 9.987 1.00 88.06 97 GLU A C 1
ATOM 770 O O . GLU A 1 97 ? -5.935 5.144 11.173 1.00 88.06 97 GLU A O 1
ATOM 775 N N . ASN A 1 98 ? -4.968 6.141 9.423 1.00 85.31 98 ASN A N 1
ATOM 776 C CA . ASN A 1 98 ? -4.588 7.344 10.168 1.00 85.31 98 ASN A CA 1
ATOM 777 C C . ASN A 1 98 ? -5.806 8.135 10.686 1.00 85.31 98 ASN A C 1
ATOM 779 O O . ASN A 1 98 ? -5.734 8.733 11.755 1.00 85.31 98 ASN A O 1
ATOM 783 N N . VAL A 1 99 ? -6.929 8.144 9.958 1.00 88.50 99 VAL A N 1
ATOM 784 C CA . VAL A 1 99 ? -8.182 8.770 10.411 1.00 88.50 99 VAL A CA 1
ATOM 785 C C . VAL A 1 99 ? -8.771 7.975 11.574 1.00 88.50 99 VAL A C 1
ATOM 787 O O . VAL A 1 99 ? -9.229 8.573 12.543 1.00 88.50 99 VAL A O 1
ATOM 790 N N . ILE A 1 100 ? -8.692 6.642 11.523 1.00 92.88 100 ILE A N 1
ATOM 791 C CA . ILE A 1 100 ? -9.115 5.753 12.616 1.00 92.88 100 ILE A CA 1
ATOM 792 C C . ILE A 1 100 ? -8.259 5.988 13.868 1.00 92.88 100 ILE A C 1
ATOM 794 O O . ILE A 1 100 ? -8.803 6.144 14.961 1.00 92.88 100 ILE A O 1
ATOM 798 N N . GLU A 1 101 ? -6.933 6.057 13.714 1.00 91.69 101 GLU A N 1
ATOM 799 C CA . GLU A 1 101 ? -5.990 6.380 14.794 1.00 91.69 101 GLU A CA 1
ATOM 800 C C . GLU A 1 101 ? -6.297 7.749 15.413 1.00 91.69 101 GLU A C 1
ATOM 802 O O . GLU A 1 101 ? -6.401 7.875 16.635 1.00 91.69 101 GLU A O 1
ATOM 807 N N . ASN A 1 102 ? -6.506 8.768 14.577 1.00 90.69 102 ASN A N 1
ATOM 808 C CA . ASN A 1 102 ? -6.852 10.109 15.034 1.00 90.69 102 ASN A CA 1
ATOM 809 C C . ASN A 1 102 ? -8.189 10.122 15.779 1.00 90.69 102 ASN A C 1
ATOM 811 O O . ASN A 1 102 ? -8.263 10.678 16.871 1.00 90.69 102 ASN A O 1
ATOM 815 N N . TYR A 1 103 ? -9.222 9.467 15.243 1.00 93.88 103 TYR A N 1
ATOM 816 C CA . TYR A 1 103 ? -10.531 9.370 15.888 1.00 93.88 103 TYR A CA 1
ATOM 817 C C . TYR A 1 103 ? -10.436 8.701 17.265 1.00 93.88 103 TYR A C 1
ATOM 819 O O . TYR A 1 103 ? -10.950 9.239 18.249 1.00 93.88 103 TYR A O 1
ATOM 827 N N . ALA A 1 104 ? -9.723 7.572 17.353 1.00 95.56 104 ALA A N 1
ATOM 828 C CA . ALA A 1 104 ? -9.480 6.855 18.602 1.00 95.56 104 ALA A CA 1
ATOM 829 C C . ALA A 1 104 ? -8.796 7.755 19.646 1.00 95.56 104 ALA A C 1
ATOM 831 O O . ALA A 1 104 ? -9.267 7.861 20.780 1.00 95.56 104 ALA A O 1
ATOM 832 N N . ASN A 1 105 ? -7.747 8.479 19.244 1.00 93.75 105 ASN A N 1
ATOM 833 C CA . ASN A 1 105 ? -7.019 9.403 20.115 1.00 93.75 105 ASN A CA 1
ATOM 834 C C . ASN A 1 105 ? -7.883 10.592 20.561 1.00 93.75 105 ASN A C 1
ATOM 836 O O . ASN A 1 105 ? -7.912 10.926 21.746 1.00 93.75 105 ASN A O 1
ATOM 840 N N . THR A 1 106 ? -8.621 11.215 19.638 1.00 94.88 106 THR A N 1
ATOM 841 C CA . THR A 1 106 ? -9.482 12.371 19.926 1.00 94.88 106 THR A CA 1
ATOM 842 C C . THR A 1 106 ? -10.619 12.008 20.876 1.00 94.88 106 THR A C 1
ATOM 844 O O . THR A 1 106 ? -10.902 12.755 21.811 1.00 94.88 106 THR A O 1
ATOM 847 N N . LYS A 1 107 ? -11.263 10.856 20.665 1.00 93.69 107 LYS A N 1
ATOM 848 C CA . LYS A 1 107 ? -12.379 10.392 21.500 1.00 93.69 107 LYS A CA 1
ATOM 849 C C . LYS A 1 107 ? -11.920 9.632 22.748 1.00 93.69 107 LYS A C 1
ATOM 851 O O . LYS A 1 107 ? -12.755 9.314 23.587 1.00 93.69 107 LYS A O 1
ATOM 856 N N . LYS A 1 108 ? -10.612 9.372 22.888 1.00 94.94 108 LYS A N 1
ATOM 857 C CA . LYS A 1 108 ? -10.000 8.572 23.965 1.00 94.94 108 LYS A CA 1
ATOM 858 C C . LYS A 1 108 ? -10.593 7.161 24.062 1.00 94.94 108 LYS A C 1
ATOM 860 O O . LYS A 1 108 ? -10.835 6.649 25.151 1.00 94.94 108 LYS A O 1
ATOM 865 N N . ILE A 1 109 ? -10.831 6.540 22.910 1.00 93.81 109 ILE A N 1
ATOM 866 C CA . ILE A 1 109 ? -11.358 5.178 22.789 1.00 93.81 109 ILE A CA 1
ATOM 867 C C . ILE A 1 109 ? -10.228 4.271 22.304 1.00 93.81 109 ILE A C 1
ATOM 869 O O . ILE A 1 109 ? -9.386 4.682 21.510 1.00 93.81 109 ILE A O 1
ATOM 873 N N . SER A 1 110 ? -10.205 3.021 22.765 1.00 94.19 110 SER A N 1
ATOM 874 C CA . SER A 1 110 ? -9.231 2.034 22.295 1.00 94.19 110 SER A CA 1
ATOM 875 C C . SER A 1 110 ? -9.301 1.849 20.775 1.00 94.19 110 SER A C 1
ATOM 877 O O . SER A 1 110 ? -10.371 1.597 20.216 1.00 94.19 110 SER A O 1
ATOM 879 N N . LEU A 1 111 ? -8.142 1.892 20.111 1.00 93.88 111 LEU A N 1
ATOM 880 C CA . LEU A 1 111 ? -8.025 1.681 18.665 1.00 93.88 111 LEU A CA 1
ATOM 881 C C . LEU A 1 111 ? -8.635 0.343 18.223 1.00 93.88 111 LEU A C 1
ATOM 883 O O . LEU A 1 111 ? -9.281 0.271 17.180 1.00 93.88 111 LEU A O 1
ATOM 887 N N . ASN A 1 112 ? -8.482 -0.705 19.036 1.00 94.06 112 ASN A N 1
ATOM 888 C CA . ASN A 1 112 ? -9.036 -2.026 18.740 1.00 94.06 112 ASN A CA 1
ATOM 889 C C . ASN A 1 112 ? -10.570 -2.014 18.719 1.00 94.06 112 ASN A C 1
ATOM 891 O O . ASN A 1 112 ? -11.172 -2.651 17.857 1.00 94.06 112 ASN A O 1
ATOM 895 N N . VAL A 1 113 ? -11.202 -1.255 19.625 1.00 94.06 113 VAL A N 1
ATOM 896 C CA . VAL A 1 113 ? -12.665 -1.091 19.650 1.00 94.06 113 VAL A CA 1
ATOM 897 C C . VAL A 1 113 ? -13.124 -0.414 18.364 1.00 94.06 113 VAL A C 1
ATOM 899 O O . VAL A 1 113 ? -14.017 -0.929 17.696 1.00 94.06 113 VAL A O 1
ATOM 902 N N . ILE A 1 114 ? -12.466 0.676 17.958 1.00 95.94 114 ILE A N 1
ATOM 903 C CA . ILE A 1 114 ? -12.811 1.375 16.714 1.00 95.94 114 ILE A CA 1
ATOM 904 C C . ILE A 1 114 ? -12.626 0.458 15.497 1.00 95.94 114 ILE A C 1
ATOM 906 O O . ILE A 1 114 ? -13.537 0.351 14.682 1.00 95.94 114 ILE A O 1
ATOM 910 N N . LYS A 1 115 ? -11.506 -0.273 15.391 1.00 95.19 115 LYS A N 1
ATOM 911 C CA . LYS A 1 115 ? -11.265 -1.228 14.291 1.00 95.19 115 LYS A CA 1
ATOM 912 C C . LYS A 1 115 ? -12.345 -2.320 14.218 1.00 95.19 115 LYS A C 1
ATOM 914 O O . LYS A 1 115 ? -12.811 -2.648 13.124 1.00 95.19 115 LYS A O 1
ATOM 919 N N . LYS A 1 116 ? -12.797 -2.843 15.366 1.00 94.56 116 LYS A N 1
ATOM 920 C CA . LYS A 1 116 ? -13.914 -3.803 15.442 1.00 94.56 116 LYS A CA 1
ATOM 921 C C . LYS A 1 116 ? -15.228 -3.177 14.959 1.00 94.56 116 LYS A C 1
ATOM 923 O O . LYS A 1 116 ? -15.948 -3.816 14.193 1.00 94.56 116 LYS A O 1
ATOM 928 N N . ARG A 1 117 ? -15.525 -1.931 15.352 1.00 95.62 117 ARG A N 1
ATOM 929 C CA . ARG A 1 117 ? -16.726 -1.207 14.890 1.00 95.62 117 ARG A CA 1
ATOM 930 C C . ARG A 1 117 ? -16.699 -0.943 13.388 1.00 95.62 117 ARG A C 1
ATOM 932 O O . ARG A 1 117 ? -17.662 -1.281 12.715 1.00 95.62 117 ARG A O 1
ATOM 939 N N . VAL A 1 118 ? -15.582 -0.457 12.848 1.00 95.62 118 VAL A N 1
ATOM 940 C CA . VAL A 1 118 ? -15.385 -0.262 11.398 1.00 95.62 118 VAL A CA 1
ATOM 941 C C . VAL A 1 118 ? -15.652 -1.560 10.627 1.00 95.62 118 VAL A C 1
ATOM 943 O O . VAL A 1 118 ? -16.406 -1.551 9.659 1.00 95.62 118 VAL A O 1
ATOM 946 N N . SER A 1 119 ? -15.126 -2.687 11.119 1.00 93.62 119 SER A N 1
ATOM 947 C CA . SER A 1 119 ? -15.362 -4.011 10.520 1.00 93.62 119 SER A CA 1
ATOM 948 C C . SER A 1 119 ? -16.831 -4.444 10.603 1.00 93.62 119 SER A C 1
ATOM 950 O O . SER A 1 119 ? -17.362 -5.002 9.652 1.00 93.62 119 SER A O 1
ATOM 952 N N . THR A 1 120 ? -17.501 -4.163 11.727 1.00 93.94 120 THR A N 1
ATOM 953 C CA . THR A 1 120 ? -18.933 -4.466 11.936 1.00 93.94 120 THR A CA 1
ATOM 954 C C . THR A 1 120 ? -19.834 -3.662 10.996 1.00 93.94 120 THR A C 1
ATOM 956 O O . THR A 1 120 ? -20.904 -4.125 10.620 1.00 93.94 120 THR A O 1
ATOM 959 N N . LEU A 1 121 ? -19.402 -2.459 10.615 1.00 95.12 121 LEU A N 1
ATOM 960 C CA . LEU A 1 121 ? -20.093 -1.585 9.667 1.00 95.12 121 LEU A CA 1
ATOM 961 C C . LEU A 1 121 ? -19.757 -1.894 8.201 1.00 95.12 121 LEU A C 1
ATOM 963 O O . LEU A 1 121 ? -20.199 -1.155 7.328 1.00 95.12 121 LEU A O 1
ATOM 967 N N . GLU A 1 122 ? -18.962 -2.938 7.939 1.00 95.62 122 GLU A N 1
ATOM 968 C CA . GLU A 1 122 ? -18.505 -3.331 6.598 1.00 95.62 122 GLU A CA 1
ATOM 969 C C . GLU A 1 122 ? -17.722 -2.224 5.865 1.00 95.62 122 GLU A C 1
ATOM 971 O O . GLU A 1 122 ? -17.629 -2.204 4.639 1.00 95.62 122 GLU A O 1
ATOM 976 N N . ILE A 1 123 ? -17.113 -1.305 6.619 1.00 93.94 123 ILE A N 1
ATOM 977 C CA . ILE A 1 123 ? -16.286 -0.228 6.078 1.00 93.94 123 ILE A CA 1
ATOM 978 C C . ILE A 1 123 ? -14.853 -0.741 5.916 1.00 93.94 123 ILE A C 1
ATOM 980 O O . ILE A 1 123 ? -14.249 -1.284 6.844 1.00 93.94 123 ILE A O 1
ATOM 984 N N . LYS A 1 124 ? -14.265 -0.537 4.738 1.00 92.75 124 LYS A N 1
ATOM 985 C CA . LYS A 1 124 ? -12.905 -0.998 4.445 1.00 92.75 124 LYS A CA 1
ATOM 986 C C . LYS A 1 124 ? -11.858 -0.059 5.045 1.00 92.75 124 LYS A C 1
ATOM 988 O O . LYS A 1 124 ? -11.903 1.153 4.842 1.00 92.75 124 LYS A O 1
ATOM 993 N N . ILE A 1 125 ? -10.864 -0.621 5.730 1.00 89.75 125 ILE A N 1
ATOM 994 C CA . ILE A 1 125 ? -9.717 0.147 6.228 1.00 89.75 125 ILE A CA 1
ATOM 995 C C . ILE A 1 125 ? -8.661 0.257 5.130 1.00 89.75 125 ILE A C 1
ATOM 997 O O . ILE A 1 125 ? -8.105 -0.750 4.687 1.00 89.75 125 ILE A O 1
ATOM 1001 N N . ILE A 1 126 ? -8.351 1.485 4.721 1.00 83.81 126 ILE A N 1
ATOM 1002 C CA . ILE A 1 126 ? -7.213 1.777 3.850 1.00 83.81 126 ILE A CA 1
ATOM 1003 C C . ILE A 1 126 ? -5.985 1.884 4.745 1.00 83.81 126 ILE A C 1
ATOM 1005 O O . ILE A 1 126 ? -5.887 2.799 5.565 1.00 83.81 126 ILE A O 1
ATOM 1009 N N . GLN A 1 127 ? -5.056 0.940 4.612 1.00 80.38 127 GLN A N 1
ATOM 1010 C CA . GLN A 1 127 ? -3.848 0.949 5.430 1.00 80.38 127 GLN A CA 1
ATOM 1011 C C . GLN A 1 127 ? -3.033 2.218 5.220 1.00 80.38 127 GLN A C 1
ATOM 1013 O O . GLN A 1 127 ? -2.961 2.778 4.121 1.00 80.38 127 GLN A O 1
ATOM 1018 N N . LYS A 1 128 ? -2.382 2.648 6.298 1.00 77.44 128 LYS A N 1
ATOM 1019 C CA . LYS A 1 128 ? -1.445 3.760 6.239 1.00 77.44 128 LYS A CA 1
ATOM 1020 C C . LYS A 1 128 ? -0.291 3.406 5.302 1.00 77.44 128 LYS A C 1
ATOM 1022 O O . LYS A 1 128 ? 0.366 2.380 5.455 1.00 77.44 128 LYS A O 1
ATOM 1027 N N . VAL A 1 129 ? -0.013 4.292 4.350 1.00 79.75 129 VAL A N 1
ATOM 1028 C CA . VAL A 1 129 ? 1.185 4.176 3.515 1.00 79.75 129 VAL A CA 1
ATOM 1029 C C . VAL A 1 129 ? 2.394 4.525 4.373 1.00 79.75 129 VAL A C 1
ATOM 1031 O O . VAL A 1 129 ? 2.568 5.674 4.785 1.00 79.75 129 VAL A O 1
ATOM 1034 N N . ASP A 1 130 ? 3.239 3.535 4.637 1.00 87.44 130 ASP A N 1
ATOM 1035 C CA . ASP A 1 130 ? 4.564 3.782 5.186 1.00 87.44 130 ASP A CA 1
ATOM 1036 C C . ASP A 1 130 ? 5.470 4.306 4.062 1.00 87.44 130 ASP A C 1
ATOM 1038 O O . ASP A 1 130 ? 5.824 3.585 3.118 1.00 87.44 130 ASP A O 1
ATOM 1042 N N . PHE A 1 131 ? 5.810 5.594 4.146 1.00 90.75 131 PHE A N 1
ATOM 1043 C CA . PHE A 1 131 ? 6.609 6.269 3.126 1.00 90.75 131 PHE A CA 1
ATOM 1044 C C . PHE A 1 131 ? 8.020 5.685 3.018 1.00 90.75 131 PHE A C 1
ATOM 1046 O O . PHE A 1 131 ? 8.555 5.617 1.914 1.00 90.75 131 PHE A O 1
ATOM 1053 N N . GLN A 1 132 ? 8.613 5.227 4.126 1.00 93.44 132 GLN A N 1
ATOM 1054 C CA . GLN A 1 132 ? 9.961 4.664 4.123 1.00 93.44 132 GLN A CA 1
ATOM 1055 C C . GLN A 1 132 ? 9.961 3.280 3.475 1.00 93.44 132 GLN A C 1
ATOM 1057 O O . GLN A 1 132 ? 10.753 3.036 2.569 1.00 93.44 132 GLN A O 1
ATOM 1062 N N . ILE A 1 133 ? 9.025 2.406 3.859 1.00 92.94 133 ILE A N 1
ATOM 1063 C CA . ILE A 1 133 ? 8.885 1.071 3.257 1.00 92.94 133 ILE A CA 1
ATOM 1064 C C . ILE A 1 133 ? 8.599 1.189 1.757 1.00 92.94 133 ILE A C 1
ATOM 1066 O O . ILE A 1 133 ? 9.190 0.473 0.946 1.00 92.94 133 ILE A O 1
ATOM 1070 N N . THR A 1 134 ? 7.718 2.114 1.368 1.00 93.25 134 THR A N 1
ATOM 1071 C CA . THR A 1 134 ? 7.375 2.343 -0.041 1.00 93.25 134 THR A CA 1
ATOM 1072 C C . THR A 1 134 ? 8.579 2.871 -0.824 1.00 93.25 134 THR A C 1
ATOM 1074 O O . THR A 1 134 ? 8.894 2.349 -1.895 1.00 93.25 134 THR A O 1
ATOM 1077 N N . TYR A 1 135 ? 9.300 3.859 -0.288 1.00 95.81 135 TYR A N 1
ATOM 1078 C CA . TYR A 1 135 ? 10.525 4.381 -0.894 1.00 95.81 135 TYR A CA 1
ATOM 1079 C C . TYR A 1 135 ? 11.599 3.298 -1.045 1.00 95.81 135 TYR A C 1
ATOM 1081 O O . TYR A 1 135 ? 12.183 3.138 -2.122 1.00 95.81 135 TYR A O 1
ATOM 1089 N N . ASP A 1 136 ? 11.827 2.515 0.010 1.00 96.00 136 ASP A N 1
ATOM 1090 C CA . ASP A 1 136 ? 12.836 1.465 0.011 1.00 96.00 136 ASP A CA 1
ATOM 1091 C C . ASP A 1 136 ? 12.502 0.389 -1.018 1.00 96.00 136 ASP A C 1
ATOM 1093 O O . ASP A 1 136 ? 13.341 0.056 -1.852 1.00 96.00 136 ASP A O 1
ATOM 1097 N N . LYS A 1 137 ? 11.256 -0.095 -1.034 1.00 94.62 137 LYS A N 1
ATOM 1098 C CA . LYS A 1 137 ? 10.800 -1.122 -1.977 1.00 94.62 137 LYS A CA 1
ATOM 1099 C C . LYS A 1 137 ? 10.844 -0.657 -3.431 1.00 94.62 137 LYS A C 1
ATOM 1101 O O . LYS A 1 137 ? 11.261 -1.421 -4.300 1.00 94.62 137 LYS A O 1
ATOM 1106 N N . TYR A 1 138 ? 10.357 0.549 -3.721 1.00 95.12 138 TYR A N 1
ATOM 1107 C CA . TYR A 1 138 ? 10.100 0.954 -5.103 1.00 95.12 138 TYR A CA 1
ATOM 1108 C C . TYR A 1 138 ? 11.209 1.803 -5.729 1.00 95.12 138 TYR A C 1
ATOM 1110 O O . TYR A 1 138 ? 11.254 1.862 -6.957 1.00 95.12 138 TYR A O 1
ATOM 1118 N N . TYR A 1 139 ? 12.110 2.399 -4.944 1.00 96.06 139 TYR A N 1
ATOM 1119 C CA . TYR A 1 139 ? 13.189 3.252 -5.455 1.00 96.06 139 TYR A CA 1
ATOM 1120 C C . TYR A 1 139 ? 14.586 2.822 -4.978 1.00 96.06 139 TYR A C 1
ATOM 1122 O O . TYR A 1 139 ? 15.471 2.601 -5.809 1.00 96.06 139 TYR A O 1
ATOM 1130 N N . LYS A 1 140 ? 14.804 2.678 -3.664 1.00 95.56 140 LYS A N 1
ATOM 1131 C CA . LYS A 1 140 ? 16.155 2.483 -3.102 1.00 95.56 140 LYS A CA 1
ATOM 1132 C C . LYS A 1 140 ? 16.704 1.076 -3.327 1.00 95.56 140 LYS A C 1
ATOM 1134 O O . LYS A 1 140 ? 17.843 0.929 -3.774 1.00 95.56 140 LYS A O 1
ATOM 1139 N N . ASN A 1 141 ? 15.919 0.053 -2.993 1.00 95.31 141 ASN A N 1
ATOM 1140 C CA . ASN A 1 141 ? 16.375 -1.330 -3.001 1.00 95.31 141 ASN A CA 1
ATOM 1141 C C . ASN A 1 141 ? 16.482 -1.825 -4.436 1.00 95.31 141 ASN A C 1
ATOM 1143 O O . ASN A 1 141 ? 15.539 -1.732 -5.224 1.00 95.31 141 ASN A O 1
ATOM 1147 N N . LYS A 1 142 ? 17.658 -2.351 -4.769 1.00 94.25 142 LYS A N 1
ATOM 1148 C CA . LYS A 1 142 ? 17.903 -2.956 -6.069 1.00 94.25 142 LYS A CA 1
ATOM 1149 C C . LYS A 1 142 ? 17.277 -4.355 -6.122 1.00 94.25 142 LYS A C 1
ATOM 1151 O O . LYS A 1 142 ? 17.341 -5.078 -5.126 1.00 94.25 142 LYS A O 1
ATOM 1156 N N . PRO A 1 143 ? 16.720 -4.766 -7.272 1.00 94.88 143 PRO A N 1
ATOM 1157 C CA . PRO A 1 143 ? 16.291 -6.141 -7.470 1.00 94.88 143 PRO A CA 1
ATOM 1158 C C . PRO A 1 143 ? 17.494 -7.090 -7.542 1.00 94.88 143 PRO A C 1
ATOM 1160 O O . PRO A 1 143 ? 18.656 -6.677 -7.634 1.00 94.88 143 PRO A O 1
ATOM 1163 N N . LYS A 1 144 ? 17.208 -8.392 -7.501 1.00 95.06 144 LYS A N 1
ATOM 1164 C CA . LYS A 1 144 ? 18.228 -9.440 -7.583 1.00 95.06 144 LYS A CA 1
ATOM 1165 C C . LYS A 1 144 ? 19.063 -9.285 -8.863 1.00 95.06 144 LYS A C 1
ATOM 1167 O O . LYS A 1 144 ? 18.534 -8.956 -9.918 1.00 95.06 144 LYS A O 1
ATOM 1172 N N . ASN A 1 145 ? 20.371 -9.525 -8.762 1.00 95.06 145 ASN A N 1
ATOM 1173 C CA . ASN A 1 145 ? 21.343 -9.437 -9.864 1.00 95.06 145 ASN A CA 1
ATOM 1174 C C . ASN A 1 145 ? 21.480 -8.053 -10.535 1.00 95.06 145 ASN A C 1
ATOM 1176 O O . ASN A 1 145 ? 22.144 -7.943 -11.566 1.00 95.06 145 ASN A O 1
ATOM 1180 N N . ALA A 1 146 ? 20.924 -6.984 -9.954 1.00 95.44 146 ALA A N 1
ATOM 1181 C CA . ALA A 1 146 ? 20.980 -5.649 -10.550 1.00 95.44 146 ALA A CA 1
ATOM 1182 C C . ALA A 1 146 ? 22.408 -5.161 -10.837 1.00 95.44 146 ALA A C 1
ATOM 1184 O O . ALA A 1 146 ? 22.637 -4.541 -11.867 1.00 95.44 146 ALA A O 1
ATOM 1185 N N . GLU A 1 147 ? 23.378 -5.461 -9.969 1.00 95.25 147 GLU A N 1
ATOM 1186 C CA . GLU A 1 147 ? 24.781 -5.072 -10.181 1.00 95.25 147 GLU A CA 1
ATOM 1187 C C . GLU A 1 147 ? 25.406 -5.779 -11.386 1.00 95.25 147 GLU A C 1
ATOM 1189 O O . GLU A 1 147 ? 26.123 -5.161 -12.171 1.00 95.25 147 GLU A O 1
ATOM 1194 N N . THR A 1 148 ? 25.086 -7.062 -11.575 1.00 94.62 148 THR A N 1
ATOM 1195 C CA . THR A 1 148 ? 25.516 -7.830 -12.745 1.00 94.62 148 THR A CA 1
ATOM 1196 C C . THR A 1 148 ? 24.947 -7.222 -14.022 1.00 94.62 148 THR A C 1
ATOM 1198 O O . THR A 1 148 ? 25.685 -7.020 -14.985 1.00 94.62 148 THR A O 1
ATOM 1201 N N . PHE A 1 149 ? 23.656 -6.884 -14.028 1.00 96.88 149 PHE A N 1
ATOM 1202 C CA . PHE A 1 149 ? 23.014 -6.262 -15.185 1.00 96.88 149 PHE 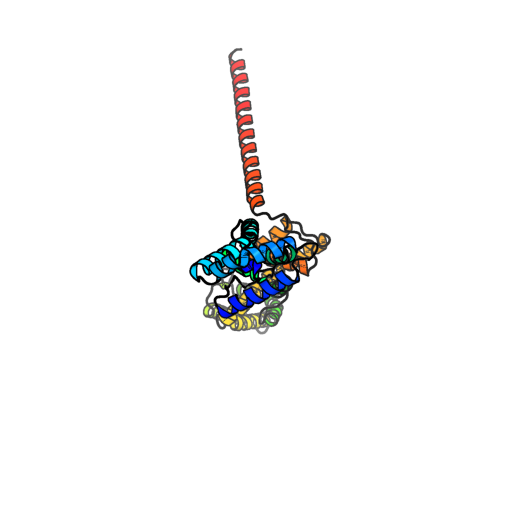A CA 1
ATOM 1203 C C . PHE A 1 149 ? 23.517 -4.834 -15.442 1.00 96.88 149 PHE A C 1
ATOM 1205 O O . PHE A 1 149 ? 23.779 -4.484 -16.591 1.00 96.88 149 PHE A O 1
ATOM 1212 N N . ASP A 1 150 ? 23.745 -4.036 -14.394 1.00 95.62 150 ASP A N 1
ATOM 1213 C CA . ASP A 1 150 ? 24.362 -2.710 -14.505 1.00 95.62 150 ASP A CA 1
ATOM 1214 C C . ASP A 1 150 ? 25.755 -2.806 -15.147 1.00 95.62 150 ASP A C 1
ATOM 1216 O O . ASP A 1 150 ? 26.073 -2.029 -16.048 1.00 95.62 150 ASP A O 1
ATOM 1220 N N . GLY A 1 151 ? 26.555 -3.806 -14.762 1.00 95.00 151 GLY A N 1
ATOM 1221 C CA . GLY A 1 151 ? 27.857 -4.079 -15.375 1.00 95.00 151 GLY A CA 1
ATOM 1222 C C . GLY A 1 151 ? 27.781 -4.386 -16.876 1.00 95.00 151 GLY A C 1
ATOM 1223 O O . GLY A 1 151 ? 28.720 -4.081 -17.616 1.00 95.00 151 GLY A O 1
ATOM 1224 N N . MET A 1 152 ? 26.654 -4.924 -17.358 1.00 96.69 152 MET A N 1
ATOM 1225 C CA . MET A 1 152 ? 26.456 -5.224 -18.780 1.00 96.69 152 MET A CA 1
ATOM 1226 C C . MET A 1 152 ? 26.172 -3.991 -19.639 1.00 96.69 152 MET A C 1
ATOM 1228 O O . MET A 1 152 ? 26.430 -4.031 -20.843 1.00 96.69 152 MET A O 1
ATOM 1232 N N . LYS A 1 153 ? 25.748 -2.863 -19.051 1.00 94.31 153 LYS A N 1
ATOM 1233 C CA . LYS A 1 153 ? 25.523 -1.605 -19.791 1.00 94.31 153 LYS A CA 1
ATOM 1234 C C . LYS A 1 153 ? 26.785 -1.119 -20.508 1.00 94.31 153 LYS A C 1
ATOM 1236 O O . LYS A 1 153 ? 26.712 -0.649 -21.641 1.00 94.31 153 LYS A O 1
ATOM 1241 N N . THR A 1 154 ? 27.957 -1.304 -19.898 1.00 95.12 154 THR A N 1
ATOM 1242 C CA . THR A 1 154 ? 29.249 -0.965 -20.520 1.00 95.12 154 THR A CA 1
ATOM 1243 C C . THR A 1 154 ? 29.491 -1.759 -21.804 1.00 95.12 154 THR A C 1
ATOM 1245 O O . THR A 1 154 ? 30.015 -1.212 -22.772 1.00 95.12 154 THR A O 1
ATOM 1248 N N . TYR A 1 155 ? 29.077 -3.028 -21.838 1.00 96.56 155 TYR A N 1
ATOM 1249 C CA . TYR A 1 155 ? 29.212 -3.883 -23.018 1.00 96.56 155 TYR A CA 1
ATOM 1250 C C . TYR A 1 155 ? 28.097 -3.667 -24.043 1.00 96.56 155 TYR A C 1
ATOM 1252 O O . TYR A 1 155 ? 28.311 -3.951 -25.213 1.00 96.56 155 TYR A O 1
ATOM 1260 N N . LEU A 1 156 ? 26.940 -3.133 -23.642 1.00 96.31 156 LEU A N 1
ATOM 1261 C CA . LEU A 1 156 ? 25.849 -2.763 -24.550 1.00 96.31 156 LEU A CA 1
ATOM 1262 C C . LEU A 1 156 ? 26.120 -1.453 -25.316 1.00 96.31 156 LEU A C 1
ATOM 1264 O O . LEU A 1 156 ? 25.689 -1.300 -26.461 1.00 96.31 156 LEU A O 1
ATOM 1268 N N . LYS A 1 157 ? 26.884 -0.526 -24.722 1.00 94.81 157 LYS A N 1
ATOM 1269 C CA . LYS A 1 157 ? 27.162 0.813 -25.272 1.00 94.81 157 LYS A CA 1
ATOM 1270 C C . LYS A 1 157 ? 27.698 0.833 -26.720 1.00 94.81 157 LYS A C 1
ATOM 1272 O O . LYS A 1 157 ? 27.186 1.638 -27.496 1.00 94.81 157 LYS A O 1
ATOM 1277 N N . PRO A 1 158 ? 28.654 -0.024 -27.144 1.00 95.12 158 PRO A N 1
ATOM 1278 C CA . PRO A 1 158 ? 29.142 -0.049 -28.531 1.00 95.12 158 PRO A CA 1
ATOM 1279 C C . PRO A 1 158 ? 28.064 -0.379 -29.574 1.00 95.12 158 PRO A C 1
ATOM 1281 O O . PRO A 1 158 ? 28.250 -0.106 -30.756 1.00 95.12 158 PRO A O 1
ATOM 1284 N N . PHE A 1 159 ? 26.948 -0.971 -29.145 1.00 94.38 159 PHE A N 1
ATOM 1285 C CA . PHE A 1 159 ? 25.827 -1.351 -30.003 1.00 94.38 159 PHE A CA 1
ATOM 1286 C C . PHE A 1 159 ? 24.706 -0.305 -30.017 1.00 94.38 159 PHE A C 1
ATOM 1288 O O . PHE A 1 159 ? 23.726 -0.485 -30.738 1.00 94.38 159 PHE A O 1
ATOM 1295 N N . ASN A 1 160 ? 24.840 0.769 -29.228 1.00 93.81 160 ASN A N 1
ATOM 1296 C CA . ASN A 1 160 ? 23.800 1.772 -29.001 1.00 93.81 160 ASN A CA 1
ATOM 1297 C C . ASN A 1 160 ? 22.469 1.139 -28.552 1.00 93.81 160 ASN A C 1
ATOM 1299 O O . ASN A 1 160 ? 21.410 1.397 -29.126 1.00 93.81 160 ASN A O 1
ATOM 1303 N N . LYS A 1 161 ? 22.552 0.229 -27.573 1.00 94.50 161 LYS A N 1
ATOM 1304 C CA . LYS A 1 161 ? 21.413 -0.496 -27.001 1.00 94.50 161 LYS A CA 1
ATOM 1305 C C . LYS A 1 161 ? 21.366 -0.289 -25.496 1.00 94.50 161 LYS A C 1
ATOM 1307 O O . LYS A 1 161 ? 22.410 -0.269 -24.849 1.00 94.50 161 LYS A O 1
ATOM 1312 N N . ASP A 1 162 ? 20.155 -0.201 -24.960 1.00 91.06 162 ASP A N 1
ATOM 1313 C CA . ASP A 1 162 ? 19.933 0.071 -23.536 1.00 91.06 162 ASP A CA 1
ATOM 1314 C C . ASP A 1 162 ? 19.689 -1.203 -22.714 1.00 91.06 162 ASP A C 1
ATOM 1316 O O . ASP A 1 162 ? 19.959 -1.233 -21.513 1.00 91.06 162 ASP A O 1
ATOM 1320 N N . ASP A 1 163 ? 19.205 -2.269 -23.358 1.00 96.31 163 ASP A N 1
ATOM 1321 C CA . ASP A 1 163 ? 18.845 -3.530 -22.714 1.00 96.31 163 ASP A CA 1
ATOM 1322 C C . ASP A 1 163 ? 19.036 -4.749 -23.643 1.00 96.31 163 ASP A C 1
ATOM 1324 O O . ASP A 1 163 ? 19.344 -4.628 -24.835 1.00 96.31 163 ASP A O 1
ATOM 1328 N N . PHE A 1 164 ? 18.888 -5.950 -23.080 1.00 97.75 164 PHE A N 1
ATOM 1329 C CA . PHE A 1 164 ? 19.074 -7.222 -23.776 1.00 97.75 164 PHE A CA 1
ATOM 1330 C C . PHE A 1 164 ? 18.009 -7.454 -24.843 1.00 97.75 164 PHE A C 1
ATOM 1332 O O . PHE A 1 164 ? 18.328 -7.980 -25.907 1.00 97.75 164 PHE A O 1
ATOM 1339 N N . TYR A 1 165 ? 16.767 -7.025 -24.620 1.00 97.12 165 TYR A N 1
ATOM 1340 C CA . TYR A 1 165 ? 15.717 -7.154 -25.627 1.00 97.12 165 TYR A CA 1
ATOM 1341 C C . TYR A 1 165 ? 16.033 -6.299 -26.856 1.00 97.12 165 TYR A C 1
ATOM 1343 O O . TYR A 1 165 ? 15.967 -6.792 -27.980 1.00 97.12 165 TYR A O 1
ATOM 1351 N N . ALA A 1 166 ? 16.451 -5.049 -26.659 1.00 95.25 166 ALA A N 1
ATOM 1352 C CA . ALA A 1 166 ? 16.868 -4.135 -27.715 1.00 95.25 166 ALA A CA 1
ATOM 1353 C C . ALA A 1 166 ? 18.121 -4.632 -28.454 1.00 95.25 166 ALA A C 1
ATOM 1355 O O . ALA A 1 166 ? 18.241 -4.422 -29.666 1.00 95.25 166 ALA A O 1
ATOM 1356 N N . PHE A 1 167 ? 19.041 -5.286 -27.739 1.00 96.69 167 PHE A N 1
ATOM 1357 C CA . PHE A 1 167 ? 20.236 -5.909 -28.307 1.00 96.69 167 PHE A CA 1
ATOM 1358 C C . PHE A 1 167 ? 19.924 -7.140 -29.160 1.00 96.69 167 PHE A C 1
ATOM 1360 O O . PHE A 1 167 ? 20.477 -7.283 -30.251 1.00 96.69 167 PHE A O 1
ATOM 1367 N N . LEU A 1 168 ? 19.024 -8.009 -28.697 1.00 95.94 168 LEU A N 1
ATOM 1368 C CA . LEU A 1 168 ? 18.607 -9.198 -29.441 1.00 95.94 168 LEU A CA 1
ATOM 1369 C C . LEU A 1 168 ? 17.667 -8.874 -30.605 1.00 95.94 168 LEU A C 1
ATOM 1371 O O . LEU A 1 168 ? 17.586 -9.658 -31.548 1.00 95.94 168 LEU A O 1
ATOM 1375 N N . ASN A 1 169 ? 16.961 -7.742 -30.558 1.00 92.19 169 ASN A N 1
ATOM 1376 C CA . ASN A 1 169 ? 16.011 -7.369 -31.596 1.00 92.19 169 ASN A CA 1
ATOM 1377 C C . ASN A 1 169 ? 16.731 -7.059 -32.925 1.00 92.19 169 ASN A C 1
ATOM 1379 O O . ASN A 1 169 ? 17.517 -6.107 -32.980 1.00 92.19 169 ASN A O 1
ATOM 1383 N N . PRO A 1 170 ? 16.422 -7.779 -34.022 1.00 82.12 170 PRO A N 1
ATOM 1384 C CA . PRO A 1 170 ? 16.965 -7.480 -35.348 1.00 82.12 170 PRO A CA 1
ATOM 1385 C C . PRO A 1 170 ? 16.370 -6.209 -35.988 1.00 82.12 170 PRO A C 1
ATOM 1387 O O . PRO A 1 170 ? 16.717 -5.875 -37.116 1.00 82.12 170 PRO A O 1
ATOM 1390 N N . GLY A 1 171 ? 15.470 -5.501 -35.296 1.00 80.81 171 GLY A N 1
ATOM 1391 C CA . GLY A 1 171 ? 14.818 -4.272 -35.758 1.00 80.81 171 GLY A CA 1
ATOM 1392 C C . GLY A 1 171 ? 13.432 -4.488 -36.368 1.00 80.81 171 GLY A C 1
ATOM 1393 O O . GLY A 1 171 ? 12.758 -3.519 -36.697 1.00 80.81 171 GLY A O 1
ATOM 1394 N N . THR A 1 172 ? 12.985 -5.739 -36.494 1.00 78.88 172 THR A N 1
ATOM 1395 C CA . THR A 1 172 ? 11.707 -6.107 -37.130 1.00 78.88 172 THR A CA 1
ATOM 1396 C C . THR A 1 172 ? 10.684 -6.696 -36.161 1.00 78.88 172 THR A C 1
ATOM 1398 O O . THR A 1 172 ? 9.521 -6.855 -36.525 1.00 78.88 172 THR A O 1
ATOM 1401 N N . MET A 1 173 ? 11.084 -7.021 -34.927 1.00 78.75 173 MET A N 1
ATOM 1402 C CA . MET A 1 173 ? 10.221 -7.702 -33.960 1.00 78.75 173 MET A CA 1
ATOM 1403 C C . MET A 1 173 ? 9.660 -6.720 -32.928 1.00 78.75 173 MET A C 1
ATOM 1405 O O . MET A 1 173 ? 10.396 -5.939 -32.323 1.00 78.75 173 MET A O 1
ATOM 1409 N N . GLN A 1 174 ? 8.346 -6.784 -32.707 1.00 83.88 174 GLN A N 1
ATOM 1410 C CA . GLN A 1 174 ? 7.670 -6.099 -31.604 1.00 83.88 174 GLN A CA 1
ATOM 1411 C C . GLN A 1 174 ? 7.499 -7.049 -30.412 1.00 83.88 174 GLN A C 1
ATOM 1413 O O . GLN A 1 174 ? 7.396 -8.259 -30.598 1.00 83.88 174 GLN A O 1
ATOM 1418 N N . ASN A 1 175 ? 7.407 -6.494 -29.199 1.00 86.75 175 ASN A N 1
ATOM 1419 C CA . ASN A 1 175 ? 7.158 -7.240 -27.957 1.00 86.75 175 ASN A CA 1
ATOM 1420 C C . ASN A 1 175 ? 8.183 -8.356 -27.676 1.00 86.75 175 ASN A C 1
ATOM 1422 O O . ASN A 1 175 ? 7.817 -9.489 -27.365 1.00 86.75 175 ASN A O 1
ATOM 1426 N N . MET A 1 176 ? 9.475 -8.042 -27.803 1.00 92.62 176 MET A N 1
ATOM 1427 C CA . MET A 1 176 ? 10.570 -8.979 -27.505 1.00 92.62 176 MET A CA 1
ATOM 1428 C C . MET A 1 176 ? 10.472 -9.573 -26.089 1.00 92.62 176 MET A C 1
ATOM 1430 O O . MET A 1 176 ? 10.787 -10.741 -25.888 1.00 92.62 176 MET A O 1
ATOM 1434 N N . ASP A 1 177 ? 9.972 -8.791 -25.134 1.00 90.06 177 ASP A N 1
ATOM 1435 C CA . ASP A 1 177 ? 9.691 -9.167 -23.745 1.00 90.06 177 ASP A CA 1
ATOM 1436 C C . ASP A 1 177 ? 8.639 -10.277 -23.607 1.00 90.06 177 ASP A C 1
ATOM 1438 O O . ASP A 1 177 ? 8.641 -11.030 -22.634 1.00 90.06 177 ASP A O 1
ATOM 1442 N N . LYS A 1 178 ? 7.770 -10.455 -24.605 1.00 93.75 178 LYS A N 1
ATOM 1443 C CA . LYS A 1 178 ? 6.738 -11.504 -24.609 1.00 93.75 178 LYS A CA 1
ATOM 1444 C C . LYS A 1 178 ? 7.202 -12.810 -25.243 1.00 93.75 178 LYS A C 1
ATOM 1446 O O . LYS A 1 178 ? 6.450 -13.782 -25.238 1.00 93.75 178 LYS A O 1
ATOM 1451 N N . LEU A 1 179 ? 8.412 -12.854 -25.800 1.00 94.44 179 LEU A N 1
ATOM 1452 C CA . LEU A 1 179 ? 8.931 -14.081 -26.389 1.00 94.44 179 LEU A CA 1
ATOM 1453 C C . LEU A 1 179 ? 9.248 -15.126 -25.302 1.00 94.44 179 LEU A C 1
ATOM 1455 O O . LEU A 1 179 ? 9.680 -14.759 -24.199 1.00 94.44 179 LEU A O 1
ATOM 1459 N N . PRO A 1 180 ? 9.073 -16.426 -25.610 1.00 96.00 180 PRO A N 1
ATOM 1460 C CA . PRO A 1 180 ? 9.514 -17.503 -24.732 1.00 96.00 180 PRO A CA 1
ATOM 1461 C C . PRO A 1 180 ? 11.027 -17.468 -24.506 1.00 96.00 180 PRO A C 1
ATOM 1463 O O . PRO A 1 180 ? 11.790 -17.129 -25.419 1.00 96.00 180 PRO A O 1
ATOM 1466 N N . CYS A 1 181 ? 11.462 -17.899 -23.319 1.00 97.06 181 CYS A N 1
ATOM 1467 C CA . CYS A 1 181 ? 12.876 -17.972 -22.944 1.00 97.06 181 CYS A CA 1
ATOM 1468 C C . CYS A 1 181 ? 13.731 -18.704 -23.991 1.00 97.06 181 CYS A C 1
ATOM 1470 O O . CYS A 1 181 ? 14.749 -18.175 -24.434 1.00 97.06 181 CYS A O 1
ATOM 1472 N N . ASP A 1 182 ? 13.276 -19.863 -24.478 1.00 96.50 182 ASP A N 1
ATOM 1473 C CA . ASP A 1 182 ? 14.003 -20.649 -25.485 1.00 96.50 182 ASP A CA 1
ATOM 1474 C C . ASP A 1 182 ? 14.254 -19.868 -26.776 1.00 96.50 182 ASP A C 1
ATOM 1476 O O . ASP A 1 182 ? 15.334 -19.958 -27.368 1.00 96.50 182 ASP A O 1
ATOM 1480 N N . LYS A 1 183 ? 13.292 -19.033 -27.190 1.00 95.75 183 LYS A N 1
ATOM 1481 C CA . LYS A 1 183 ? 13.447 -18.215 -28.392 1.00 95.75 183 LYS A CA 1
ATOM 1482 C C . LYS A 1 183 ? 14.475 -17.108 -28.184 1.00 95.75 183 LYS A C 1
ATOM 1484 O O . LYS A 1 183 ? 15.307 -16.883 -29.060 1.00 95.75 183 LYS A O 1
ATOM 1489 N N . LEU A 1 184 ? 14.446 -16.444 -27.031 1.00 96.94 184 LEU A N 1
ATOM 1490 C CA . LEU A 1 184 ? 15.407 -15.396 -26.677 1.00 96.94 184 LEU A CA 1
ATOM 1491 C C . LEU A 1 184 ? 16.833 -15.954 -26.566 1.00 96.94 184 LEU A C 1
ATOM 1493 O O . LEU A 1 184 ? 17.771 -15.358 -27.098 1.00 96.94 184 LEU A O 1
ATOM 1497 N N . LYS A 1 185 ? 16.993 -17.141 -25.969 1.00 96.56 185 LYS A N 1
ATOM 1498 C CA . LYS A 1 185 ? 18.273 -17.864 -25.928 1.00 96.56 185 LYS A CA 1
ATOM 1499 C C . LYS A 1 185 ? 18.774 -18.211 -27.324 1.00 96.56 185 LYS A C 1
ATOM 1501 O O . LYS A 1 185 ? 19.940 -17.967 -27.626 1.00 96.56 185 LYS A O 1
ATOM 1506 N N . GLN A 1 186 ? 17.901 -18.736 -28.187 1.00 95.75 186 GLN A N 1
ATOM 1507 C CA . GLN A 1 186 ? 18.263 -19.050 -29.569 1.00 95.75 186 GLN A CA 1
ATOM 1508 C C . GLN A 1 186 ? 18.760 -17.797 -30.304 1.00 95.75 186 GLN A C 1
ATOM 1510 O O . GLN A 1 186 ? 19.799 -17.845 -30.960 1.00 95.75 186 GLN A O 1
ATOM 1515 N N . LEU A 1 187 ? 18.066 -16.662 -30.156 1.00 95.81 187 LEU A N 1
ATOM 1516 C CA . LEU A 1 187 ? 18.491 -15.393 -30.754 1.00 95.81 187 LEU A CA 1
ATOM 1517 C C . LEU A 1 187 ? 19.875 -14.967 -30.252 1.00 95.81 187 LEU A C 1
ATOM 1519 O O . LEU A 1 187 ? 20.719 -14.590 -31.062 1.00 95.81 187 LEU A O 1
ATOM 1523 N N . ALA A 1 188 ? 20.141 -15.081 -28.948 1.00 97.06 188 ALA A N 1
ATOM 1524 C CA . ALA A 1 188 ? 21.449 -14.761 -28.376 1.00 97.06 188 ALA A CA 1
ATOM 1525 C C . ALA A 1 188 ? 22.567 -15.644 -28.955 1.00 97.06 188 ALA A C 1
ATOM 1527 O O . ALA A 1 188 ? 23.609 -15.126 -29.367 1.00 97.06 188 ALA A O 1
ATOM 1528 N N . GLN A 1 189 ? 22.331 -16.955 -29.056 1.00 96.31 189 GLN A N 1
ATOM 1529 C CA . GLN A 1 189 ? 23.291 -17.925 -29.591 1.00 96.31 189 GLN A CA 1
ATOM 1530 C C . GLN A 1 189 ? 23.561 -17.719 -31.083 1.00 96.31 189 GLN A C 1
ATOM 1532 O O . GLN A 1 189 ? 24.710 -17.779 -31.529 1.00 96.31 189 GLN A O 1
ATOM 1537 N N . GLU A 1 190 ? 22.516 -17.466 -31.869 1.00 95.56 190 GLU A N 1
ATOM 1538 C CA . GLU A 1 190 ? 22.658 -17.167 -33.291 1.00 95.56 190 GLU A CA 1
ATOM 1539 C C . GLU A 1 190 ? 23.413 -15.859 -33.510 1.00 95.56 190 GLU A C 1
ATOM 1541 O O . GLU A 1 190 ? 24.340 -15.825 -34.321 1.00 95.56 190 GLU A O 1
ATOM 1546 N N . LYS A 1 191 ? 23.075 -14.810 -32.751 1.00 95.31 191 LYS A N 1
ATOM 1547 C CA . LYS A 1 191 ? 23.747 -13.510 -32.820 1.00 95.31 191 LYS A CA 1
ATOM 1548 C C . LYS A 1 191 ? 25.228 -13.631 -32.457 1.00 95.31 191 LYS A C 1
ATOM 1550 O O . LYS A 1 191 ? 26.081 -13.140 -33.193 1.00 95.31 191 LYS A O 1
ATOM 1555 N N . LYS A 1 192 ? 25.553 -14.395 -31.405 1.00 96.25 192 LYS A N 1
ATOM 1556 C CA . LYS A 1 192 ? 26.934 -14.703 -30.995 1.00 96.25 192 LYS A CA 1
ATOM 1557 C C . LYS A 1 192 ? 27.746 -15.332 -32.126 1.00 96.25 192 LYS A C 1
ATOM 1559 O O . LYS A 1 192 ? 28.870 -14.912 -32.378 1.00 96.25 192 LYS A O 1
ATOM 1564 N N . LYS A 1 193 ? 27.176 -16.327 -32.815 1.00 94.62 193 LYS A N 1
ATOM 1565 C CA . LYS A 1 193 ? 27.850 -17.061 -33.899 1.00 94.62 193 LYS A CA 1
ATOM 1566 C C . LYS A 1 193 ? 27.975 -16.240 -35.184 1.00 94.62 193 LYS A C 1
ATOM 1568 O O . LYS A 1 193 ? 29.011 -16.300 -35.835 1.00 94.62 193 LYS A O 1
ATOM 1573 N N . LYS A 1 194 ? 26.923 -15.508 -35.560 1.00 94.62 194 LYS A N 1
ATOM 1574 C CA . LYS A 1 194 ? 26.829 -14.809 -36.853 1.00 94.62 194 LYS A CA 1
ATOM 1575 C C . LYS A 1 194 ? 27.509 -13.441 -36.837 1.00 94.62 194 LYS A C 1
ATOM 1577 O O . LYS A 1 194 ? 28.201 -13.099 -37.789 1.00 94.62 194 LYS A O 1
ATOM 1582 N N . GLU A 1 195 ? 27.321 -12.667 -35.771 1.00 93.81 195 GLU A N 1
ATOM 1583 C CA . GLU A 1 195 ? 27.758 -11.264 -35.718 1.00 93.81 195 GLU A CA 1
ATOM 1584 C C . GLU A 1 195 ? 29.071 -11.082 -34.949 1.00 93.81 195 GLU A C 1
ATOM 1586 O O . GLU A 1 195 ? 29.845 -10.179 -35.258 1.00 93.81 195 GLU A O 1
ATOM 1591 N N . PHE A 1 196 ? 29.364 -11.961 -33.986 1.00 95.62 196 PHE A N 1
ATOM 1592 C CA . PHE A 1 196 ? 30.489 -11.798 -33.062 1.00 95.62 196 PHE A CA 1
ATOM 1593 C C . PHE A 1 196 ? 31.477 -12.965 -33.134 1.00 95.62 196 PHE A C 1
ATOM 1595 O O . PHE A 1 196 ? 31.847 -13.532 -32.114 1.00 95.62 196 PHE A O 1
ATOM 1602 N N . TYR A 1 197 ? 31.933 -13.342 -34.331 1.00 90.94 197 TYR A N 1
ATOM 1603 C CA . TYR A 1 197 ? 32.905 -14.434 -34.512 1.00 90.94 197 TYR A CA 1
ATOM 1604 C C . TYR A 1 197 ? 34.374 -13.983 -34.429 1.00 90.94 197 TYR A C 1
ATOM 1606 O O . TYR A 1 197 ? 35.251 -14.813 -34.192 1.00 90.94 197 TYR A O 1
ATOM 1614 N N . LYS A 1 198 ? 34.665 -12.685 -34.588 1.00 94.12 198 LYS A N 1
ATOM 1615 C CA . LYS A 1 198 ? 36.040 -12.163 -34.654 1.00 94.12 198 LYS A CA 1
ATOM 1616 C C . LYS A 1 198 ? 36.709 -12.075 -33.275 1.00 94.12 198 LYS A C 1
ATOM 1618 O O . LYS A 1 198 ? 36.058 -12.144 -32.227 1.00 94.12 198 LYS A O 1
ATOM 1623 N N . ASN A 1 199 ? 38.031 -11.904 -33.296 1.00 91.06 199 ASN A N 1
ATOM 1624 C CA . ASN A 1 199 ? 38.881 -11.690 -32.120 1.00 91.06 199 ASN A CA 1
ATOM 1625 C C . ASN A 1 199 ? 39.236 -10.203 -31.972 1.00 91.06 199 ASN A C 1
ATOM 1627 O O . ASN A 1 199 ? 40.404 -9.833 -31.919 1.00 91.06 199 ASN A O 1
ATOM 1631 N N . ASP A 1 200 ? 38.216 -9.348 -31.951 1.00 95.31 200 ASP A N 1
ATOM 1632 C CA . ASP A 1 200 ? 38.346 -7.911 -31.710 1.00 95.31 200 ASP A CA 1
ATOM 1633 C C . ASP A 1 200 ? 37.542 -7.492 -30.469 1.00 95.31 200 ASP A C 1
ATOM 1635 O O . ASP A 1 200 ? 36.748 -8.262 -29.912 1.00 95.31 200 ASP A O 1
ATOM 1639 N N . THR A 1 201 ? 37.762 -6.263 -30.003 1.00 93.69 201 THR A N 1
ATOM 1640 C CA . THR A 1 201 ? 37.091 -5.720 -28.813 1.00 93.69 201 THR A CA 1
ATOM 1641 C C . THR A 1 201 ? 35.571 -5.652 -28.992 1.00 93.69 201 THR A C 1
ATOM 1643 O O . THR A 1 201 ? 34.831 -5.917 -28.045 1.00 93.69 201 THR A O 1
ATOM 1646 N N . TYR A 1 202 ? 35.099 -5.352 -30.205 1.00 94.75 202 TYR A N 1
ATOM 1647 C CA . TYR A 1 202 ? 33.674 -5.247 -30.530 1.00 94.75 202 TYR A CA 1
ATOM 1648 C C . TYR A 1 202 ? 32.962 -6.601 -30.397 1.00 94.75 202 TYR A C 1
ATOM 1650 O O . TYR A 1 202 ? 31.987 -6.735 -29.658 1.00 94.75 202 TYR A O 1
ATOM 1658 N N . SER A 1 203 ? 33.511 -7.640 -31.024 1.00 95.94 203 SER A N 1
ATOM 1659 C CA . SER A 1 203 ? 33.025 -9.018 -30.946 1.00 95.94 203 SER A CA 1
ATOM 1660 C C . SER A 1 203 ? 33.172 -9.578 -29.538 1.00 95.94 203 SER A C 1
ATOM 1662 O O . SER A 1 203 ? 32.306 -10.314 -29.077 1.00 95.94 203 SER A O 1
ATOM 1664 N N . SER A 1 204 ? 34.230 -9.207 -28.815 1.00 96.00 204 SER A N 1
ATOM 1665 C CA . SER A 1 204 ? 34.406 -9.604 -27.414 1.00 96.00 204 SER A CA 1
ATOM 1666 C C . SER A 1 204 ? 33.308 -9.032 -26.513 1.00 96.00 204 SER A C 1
ATOM 1668 O O . SER A 1 204 ? 32.770 -9.755 -25.674 1.00 96.00 204 SER A O 1
ATOM 1670 N N . ALA A 1 205 ? 32.928 -7.763 -26.700 1.00 96.69 205 ALA A N 1
ATOM 1671 C CA . ALA A 1 205 ? 31.789 -7.166 -26.001 1.00 96.69 205 ALA A CA 1
ATOM 1672 C C . ALA A 1 205 ? 30.472 -7.858 -26.388 1.00 96.69 205 ALA A C 1
ATOM 1674 O O . ALA A 1 205 ? 29.698 -8.230 -25.509 1.00 96.69 205 ALA A O 1
ATOM 1675 N N . GLY A 1 206 ? 30.255 -8.114 -27.682 1.00 97.31 206 GLY A N 1
ATOM 1676 C CA . GLY A 1 206 ? 29.050 -8.784 -28.179 1.00 97.31 206 GLY A CA 1
ATOM 1677 C C . GLY A 1 206 ? 28.887 -10.202 -27.630 1.00 97.31 206 GLY A C 1
ATOM 1678 O O . GLY A 1 206 ? 27.812 -10.552 -27.148 1.00 97.31 206 GLY A O 1
ATOM 1679 N N . LYS A 1 207 ? 29.970 -10.994 -27.597 1.00 97.50 207 LYS A N 1
ATOM 1680 C CA . LYS A 1 207 ? 29.997 -12.334 -26.982 1.00 97.50 207 LYS A CA 1
ATOM 1681 C C . LYS A 1 207 ? 29.575 -12.290 -25.511 1.00 97.50 207 LYS A C 1
ATOM 1683 O O . LYS A 1 207 ? 28.741 -13.101 -25.116 1.00 97.50 207 LYS A O 1
ATOM 1688 N N . LYS A 1 208 ? 30.089 -11.327 -24.733 1.00 97.44 208 LYS A N 1
ATOM 1689 C CA . LYS A 1 208 ? 29.724 -11.142 -23.316 1.00 97.44 208 LYS A CA 1
ATOM 1690 C C . LYS A 1 208 ? 28.246 -10.802 -23.137 1.00 97.44 208 LYS A C 1
ATOM 1692 O O . LYS A 1 208 ? 27.594 -11.375 -22.269 1.00 97.44 208 LYS A O 1
ATOM 1697 N N . VAL A 1 209 ? 27.702 -9.902 -23.962 1.00 97.75 209 VAL A N 1
ATOM 1698 C CA . VAL A 1 209 ? 26.269 -9.568 -23.905 1.00 97.75 209 VAL A CA 1
ATOM 1699 C C . VAL A 1 209 ? 25.418 -10.782 -24.284 1.00 97.75 209 VAL A C 1
ATOM 1701 O O . VAL A 1 209 ? 24.446 -11.066 -23.591 1.00 97.75 209 VAL A O 1
ATOM 1704 N N . CYS A 1 210 ? 25.791 -11.543 -25.319 1.00 98.00 210 CYS A N 1
ATOM 1705 C CA . CYS A 1 210 ? 25.101 -12.785 -25.682 1.00 98.00 210 CYS A CA 1
ATOM 1706 C C . CYS A 1 210 ? 25.098 -13.803 -24.531 1.00 98.00 210 CYS A C 1
ATOM 1708 O O . CYS A 1 210 ? 24.048 -14.350 -24.213 1.00 98.00 210 CYS A O 1
ATOM 1710 N N . GLU A 1 211 ? 26.234 -14.018 -23.865 1.00 97.69 211 GLU A N 1
ATOM 1711 C CA . GLU A 1 211 ? 26.329 -14.912 -22.700 1.00 97.69 211 GLU A CA 1
ATOM 1712 C C . GLU A 1 211 ? 25.445 -14.439 -21.540 1.00 97.69 211 GLU A C 1
ATOM 1714 O O . GLU A 1 211 ? 24.739 -15.241 -20.928 1.00 97.69 211 GLU A O 1
ATOM 1719 N N . ALA A 1 212 ? 25.416 -13.130 -21.273 1.00 97.88 212 ALA A N 1
ATOM 1720 C CA . ALA A 1 212 ? 24.525 -12.553 -20.272 1.00 97.88 212 ALA A CA 1
ATOM 1721 C C . ALA A 1 212 ? 23.041 -12.721 -20.645 1.00 97.88 212 ALA A C 1
ATOM 1723 O O . ALA A 1 212 ? 22.231 -13.015 -19.768 1.00 97.88 212 ALA A O 1
ATOM 1724 N N . CYS A 1 213 ? 22.686 -12.603 -21.930 1.00 97.94 213 CYS A N 1
ATOM 1725 C CA . CYS A 1 213 ? 21.334 -12.882 -22.421 1.00 97.94 213 CYS A CA 1
ATOM 1726 C C . CYS A 1 213 ? 20.957 -14.355 -22.208 1.00 97.94 213 CYS A C 1
ATOM 1728 O O . CYS A 1 213 ? 19.863 -14.644 -21.737 1.00 97.94 213 CYS A O 1
ATOM 1730 N N . GLU A 1 214 ? 21.853 -15.296 -22.516 1.00 97.69 214 GLU A N 1
ATOM 1731 C CA . GLU A 1 214 ? 21.601 -16.731 -22.319 1.00 97.69 214 GLU A CA 1
ATOM 1732 C C . GLU A 1 214 ? 21.339 -17.085 -20.845 1.00 97.69 214 GLU A C 1
ATOM 1734 O O . GLU A 1 214 ? 20.515 -17.958 -20.558 1.00 97.69 214 GLU A O 1
ATOM 1739 N N . LEU A 1 215 ? 22.005 -16.389 -19.917 1.00 97.25 215 LEU A N 1
ATOM 1740 C CA . LEU A 1 215 ? 21.774 -16.518 -18.476 1.00 97.25 215 LEU A CA 1
ATOM 1741 C C . LEU A 1 215 ? 20.473 -15.839 -18.033 1.00 97.25 215 LEU A C 1
ATOM 1743 O O . LEU A 1 215 ? 19.693 -16.443 -17.299 1.00 97.25 215 LEU A O 1
ATOM 1747 N N . ALA A 1 216 ? 20.223 -14.607 -18.484 1.00 97.38 216 ALA A N 1
ATOM 1748 C CA . ALA A 1 216 ? 19.015 -13.856 -18.147 1.00 97.38 216 ALA A CA 1
ATOM 1749 C C . ALA A 1 216 ? 17.749 -14.552 -18.656 1.00 97.38 216 ALA A C 1
ATOM 1751 O O . ALA A 1 216 ? 16.733 -14.542 -17.978 1.00 97.38 216 ALA A O 1
ATOM 1752 N N . PHE A 1 217 ? 17.821 -15.223 -19.803 1.00 97.81 217 PHE A N 1
ATOM 1753 C CA . PHE A 1 217 ? 16.698 -15.943 -20.401 1.00 97.81 217 PHE A CA 1
ATOM 1754 C C . PHE A 1 217 ? 16.811 -17.452 -20.213 1.00 97.81 217 PHE A C 1
ATOM 1756 O O . PHE A 1 217 ? 16.268 -18.210 -21.009 1.00 97.81 217 PHE A O 1
ATOM 1763 N N . LYS A 1 218 ? 17.537 -17.919 -19.186 1.00 96.81 218 LYS A N 1
ATOM 1764 C CA . LYS A 1 218 ? 17.743 -19.353 -18.962 1.00 96.81 218 LYS A CA 1
ATOM 1765 C C . LYS A 1 218 ? 16.426 -20.109 -18.793 1.00 96.81 218 LYS A C 1
ATOM 1767 O O . LYS A 1 218 ? 16.294 -21.195 -19.359 1.00 96.81 218 LYS A O 1
ATOM 1772 N N . ASP A 1 219 ? 15.535 -19.527 -18.004 1.00 97.25 219 ASP A N 1
ATOM 1773 C CA . ASP A 1 219 ? 14.221 -20.010 -17.600 1.00 97.25 219 ASP A CA 1
ATOM 1774 C C . ASP A 1 219 ? 13.347 -18.810 -17.190 1.00 97.25 219 ASP A C 1
ATOM 1776 O O . ASP A 1 219 ? 13.844 -17.688 -17.053 1.00 97.25 219 ASP A O 1
ATOM 1780 N N . GLU A 1 220 ? 12.048 -19.040 -16.978 1.00 97.44 220 GLU A N 1
ATOM 1781 C CA . GLU A 1 220 ? 11.095 -17.970 -16.643 1.00 97.44 220 GLU A CA 1
ATOM 1782 C C . GLU A 1 220 ? 11.442 -17.243 -15.334 1.00 97.44 220 GLU A C 1
ATOM 1784 O O . GLU A 1 220 ? 11.206 -16.042 -15.209 1.00 97.44 220 GLU A O 1
ATOM 1789 N N . SER A 1 221 ? 12.058 -17.931 -14.366 1.00 97.25 221 SER A N 1
ATOM 1790 C CA . SER A 1 221 ? 12.495 -17.316 -13.104 1.00 97.25 221 SER A CA 1
ATOM 1791 C C . SER A 1 221 ? 13.624 -16.309 -13.335 1.00 97.25 221 SER A C 1
ATOM 1793 O O . SER A 1 221 ? 13.570 -15.170 -12.867 1.00 97.25 221 SER A O 1
ATOM 1795 N N . SER A 1 222 ? 14.628 -16.700 -14.120 1.00 97.19 222 SER A N 1
ATOM 1796 C CA . SER A 1 222 ? 15.757 -15.844 -14.493 1.00 97.19 222 SER A CA 1
ATOM 1797 C C . SER A 1 222 ? 15.304 -14.656 -15.343 1.00 97.19 222 SER A C 1
ATOM 1799 O O . SER A 1 222 ? 15.760 -13.532 -15.117 1.00 97.19 222 SER A O 1
ATOM 1801 N N . LYS A 1 223 ? 14.354 -14.890 -16.257 1.00 97.25 223 LYS A N 1
ATOM 1802 C CA . LYS A 1 223 ? 13.758 -13.842 -17.088 1.00 97.25 223 LYS A CA 1
ATOM 1803 C C . LYS A 1 223 ? 12.986 -12.839 -16.236 1.00 97.25 223 LYS A C 1
ATOM 1805 O O . LYS A 1 223 ? 13.209 -11.642 -16.372 1.00 97.25 223 LYS A O 1
ATOM 1810 N N . THR A 1 224 ? 12.174 -13.318 -15.294 1.00 97.19 224 THR A N 1
ATOM 1811 C CA . THR A 1 224 ? 11.434 -12.460 -14.355 1.00 97.19 224 THR A CA 1
ATOM 1812 C C . THR A 1 224 ? 12.382 -11.568 -13.551 1.00 97.19 224 THR A C 1
ATOM 1814 O O . THR A 1 224 ? 12.144 -10.372 -13.435 1.00 97.19 224 THR A O 1
ATOM 1817 N N . ILE A 1 225 ? 13.511 -12.104 -13.066 1.00 97.50 225 ILE A N 1
ATOM 1818 C CA . ILE A 1 225 ? 14.534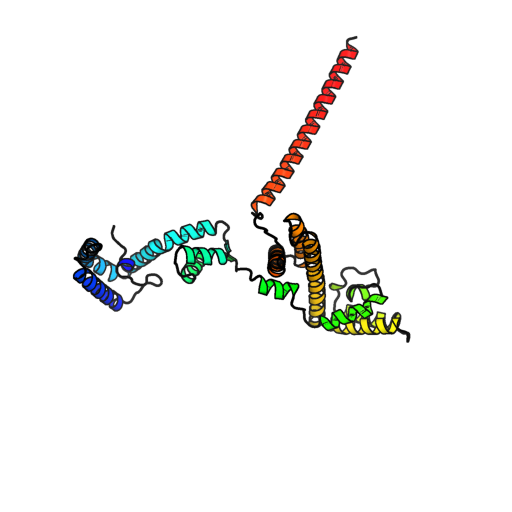 -11.307 -12.364 1.00 97.50 225 ILE A CA 1
ATOM 1819 C C . ILE A 1 225 ? 15.070 -10.170 -13.252 1.00 97.50 225 ILE A C 1
ATOM 1821 O O . ILE A 1 225 ? 15.307 -9.060 -12.769 1.00 97.50 225 ILE A O 1
ATOM 1825 N N . TYR A 1 226 ? 15.273 -10.434 -14.544 1.00 98.00 226 TYR A N 1
ATOM 1826 C CA . TYR A 1 226 ? 15.721 -9.419 -15.493 1.00 98.00 226 TYR A CA 1
ATOM 1827 C C . TYR A 1 226 ? 14.631 -8.383 -15.810 1.00 98.00 226 TYR A C 1
ATOM 1829 O O . TYR A 1 226 ? 14.907 -7.181 -15.828 1.00 98.00 226 TYR A O 1
ATOM 1837 N N . ASP A 1 227 ? 13.387 -8.820 -15.994 1.00 96.69 227 ASP A N 1
ATOM 1838 C CA . ASP A 1 227 ? 12.245 -7.940 -16.251 1.00 96.69 227 ASP A CA 1
ATOM 1839 C C . ASP A 1 227 ? 11.965 -7.019 -15.052 1.00 96.69 227 ASP A C 1
ATOM 1841 O O . ASP A 1 227 ? 11.773 -5.811 -15.228 1.00 96.69 227 ASP A O 1
ATOM 1845 N N . ASP A 1 228 ? 12.058 -7.543 -13.827 1.00 95.69 228 ASP A N 1
ATOM 1846 C CA . ASP A 1 228 ? 11.982 -6.766 -12.586 1.00 95.69 228 ASP A CA 1
ATOM 1847 C C . ASP A 1 228 ? 13.092 -5.709 -12.510 1.00 95.69 228 ASP A C 1
ATOM 1849 O O . ASP A 1 228 ? 12.856 -4.568 -12.096 1.00 95.69 228 ASP A O 1
ATOM 1853 N N . TYR A 1 229 ? 14.306 -6.056 -12.951 1.00 97.25 229 TYR A N 1
ATOM 1854 C CA . TYR A 1 229 ? 15.413 -5.110 -13.068 1.00 97.25 229 TYR A CA 1
ATOM 1855 C C . TYR A 1 229 ? 15.135 -3.993 -14.080 1.00 97.25 229 TYR A C 1
ATOM 1857 O O . TYR A 1 229 ? 15.373 -2.819 -13.771 1.00 97.25 229 TYR A O 1
ATOM 1865 N N . LEU A 1 230 ? 14.590 -4.311 -15.257 1.00 96.50 230 LEU A N 1
ATOM 1866 C CA . LEU A 1 230 ? 14.220 -3.295 -16.245 1.00 96.50 230 LEU A CA 1
ATOM 1867 C C . LEU A 1 230 ? 13.084 -2.399 -15.744 1.00 96.50 230 LEU A C 1
ATOM 1869 O O . LEU A 1 230 ? 13.145 -1.175 -15.907 1.00 96.50 230 LEU A O 1
ATOM 1873 N N . ALA A 1 231 ? 12.069 -2.977 -15.098 1.00 95.00 231 ALA A N 1
ATOM 1874 C CA . ALA A 1 231 ? 10.980 -2.226 -14.486 1.00 95.00 231 ALA A CA 1
ATOM 1875 C C . ALA A 1 231 ? 11.503 -1.284 -13.390 1.00 95.00 231 ALA A C 1
ATOM 1877 O O . ALA A 1 231 ? 11.113 -0.114 -13.340 1.00 95.00 231 ALA A O 1
ATOM 1878 N N . TRP A 1 232 ? 12.435 -1.754 -12.555 1.00 96.75 232 TRP A N 1
ATOM 1879 C CA . TRP A 1 232 ? 13.116 -0.929 -11.559 1.00 96.75 232 TRP A CA 1
ATOM 1880 C C . TRP A 1 232 ? 13.919 0.214 -12.197 1.00 96.75 232 TRP A C 1
ATOM 1882 O O . TRP A 1 232 ? 13.757 1.358 -11.774 1.00 96.75 232 TRP A O 1
ATOM 1892 N N . CYS A 1 233 ? 14.707 -0.042 -13.250 1.00 95.62 233 CYS A N 1
ATOM 1893 C CA . CYS A 1 233 ? 15.460 1.000 -13.964 1.00 95.62 233 CYS A CA 1
ATOM 1894 C C . CYS A 1 233 ? 14.544 2.104 -14.507 1.00 95.62 233 CYS A C 1
ATOM 1896 O O . CYS A 1 233 ? 14.808 3.288 -14.297 1.00 95.62 233 CYS A O 1
ATOM 1898 N N . LYS A 1 234 ? 13.447 1.724 -15.179 1.00 96.00 234 LYS A N 1
ATOM 1899 C CA . LYS A 1 234 ? 12.473 2.675 -15.739 1.00 96.00 234 LYS A CA 1
ATOM 1900 C C . LYS A 1 234 ? 11.834 3.517 -14.640 1.00 96.00 234 LYS A C 1
ATOM 1902 O O . LYS A 1 234 ? 11.794 4.741 -14.742 1.00 96.00 234 LYS A O 1
ATOM 1907 N N . ARG A 1 235 ? 11.383 2.872 -13.560 1.00 97.31 235 ARG A N 1
ATOM 1908 C CA . ARG A 1 235 ? 10.771 3.557 -12.415 1.00 97.31 235 ARG A CA 1
ATOM 1909 C C . ARG A 1 235 ? 11.741 4.534 -11.762 1.00 97.31 235 ARG A C 1
ATOM 1911 O O . ARG A 1 235 ? 11.384 5.682 -11.514 1.00 97.31 235 ARG A O 1
ATOM 1918 N N . ARG A 1 236 ? 12.973 4.085 -11.524 1.00 97.00 236 ARG A N 1
ATOM 1919 C CA . ARG A 1 236 ? 14.038 4.898 -10.947 1.00 97.00 236 ARG A CA 1
ATOM 1920 C C . ARG A 1 236 ? 14.358 6.104 -11.823 1.00 97.00 236 ARG A C 1
ATOM 1922 O O . ARG A 1 236 ? 14.403 7.202 -11.296 1.00 97.00 236 ARG A O 1
ATOM 1929 N N . SER A 1 237 ? 14.468 5.929 -13.140 1.00 97.00 237 SER A N 1
ATOM 1930 C CA . SER A 1 237 ? 14.690 7.041 -14.073 1.00 97.00 237 SER A CA 1
ATOM 1931 C C . SER A 1 237 ? 13.577 8.095 -14.007 1.00 97.00 237 SER A C 1
ATOM 1933 O O . SER A 1 237 ? 13.864 9.289 -13.982 1.00 97.00 237 SER A O 1
ATOM 1935 N N . ILE A 1 238 ? 12.306 7.683 -13.914 1.00 98.19 238 ILE A N 1
ATOM 1936 C CA . ILE A 1 238 ? 11.178 8.619 -13.758 1.00 98.19 238 ILE A CA 1
ATOM 1937 C C . ILE A 1 238 ? 11.327 9.447 -12.472 1.00 98.19 238 ILE A C 1
ATOM 1939 O O . ILE A 1 238 ? 11.143 10.664 -12.502 1.00 98.19 238 ILE A O 1
ATOM 1943 N N . LEU A 1 239 ? 11.670 8.796 -11.359 1.00 98.19 239 LEU A N 1
ATOM 1944 C CA . LEU A 1 239 ? 11.823 9.438 -10.051 1.00 98.19 239 LEU A CA 1
ATOM 1945 C C . LEU A 1 239 ? 13.083 10.316 -9.967 1.00 98.19 239 LEU A C 1
ATOM 1947 O O . LEU A 1 239 ? 13.023 11.422 -9.434 1.00 98.19 239 LEU A O 1
ATOM 1951 N N . ASP A 1 240 ? 14.200 9.873 -10.546 1.00 98.06 240 ASP A N 1
ATOM 1952 C CA . ASP A 1 240 ? 15.441 10.647 -10.641 1.00 98.06 240 ASP A CA 1
ATOM 1953 C C . ASP A 1 240 ? 15.212 11.936 -11.448 1.00 98.06 240 ASP A C 1
ATOM 1955 O O . ASP A 1 240 ? 15.567 13.018 -10.980 1.00 98.06 240 ASP A O 1
ATOM 1959 N N . ASN A 1 241 ? 14.496 11.858 -12.577 1.00 97.50 241 ASN A N 1
ATOM 1960 C CA . ASN A 1 241 ? 14.093 13.039 -13.348 1.00 97.50 241 ASN A CA 1
ATOM 1961 C C . ASN A 1 241 ? 13.222 13.997 -12.516 1.00 97.50 241 ASN A C 1
ATOM 1963 O O . ASN A 1 241 ? 13.433 15.209 -12.532 1.00 97.50 241 ASN A O 1
ATOM 1967 N N . ALA A 1 242 ? 12.265 13.470 -11.743 1.00 96.75 242 ALA A N 1
ATOM 1968 C CA . ALA A 1 242 ? 11.448 14.292 -10.851 1.00 96.75 242 ALA A CA 1
ATOM 1969 C C . ALA A 1 242 ? 12.299 15.012 -9.799 1.00 96.75 242 ALA A C 1
ATOM 1971 O O . ALA A 1 242 ? 12.103 16.200 -9.541 1.00 96.75 242 ALA A O 1
ATOM 1972 N N . LYS A 1 243 ? 13.282 14.316 -9.223 1.00 97.00 243 LYS A N 1
ATOM 1973 C CA . LYS A 1 243 ? 14.229 14.883 -8.261 1.00 97.00 243 LYS A CA 1
ATOM 1974 C C . LYS A 1 243 ? 15.119 15.953 -8.886 1.00 97.00 243 LYS A C 1
ATOM 1976 O O . LYS A 1 243 ? 15.425 16.940 -8.222 1.00 97.00 243 LYS A O 1
ATOM 1981 N N . GLU A 1 244 ? 15.534 15.789 -10.135 1.00 96.75 244 GLU A N 1
ATOM 1982 C CA . GLU A 1 244 ? 16.299 16.802 -10.867 1.00 96.75 244 GLU A CA 1
ATOM 1983 C C . GLU A 1 244 ? 15.478 18.063 -11.130 1.00 96.75 244 GLU A C 1
ATOM 1985 O O . GLU A 1 244 ? 15.928 19.156 -10.785 1.00 96.75 244 GLU A O 1
ATOM 1990 N N . ILE A 1 245 ? 14.248 17.922 -11.629 1.00 94.19 245 ILE A N 1
ATOM 1991 C CA . ILE A 1 245 ? 13.340 19.062 -11.799 1.00 94.19 245 ILE A CA 1
ATOM 1992 C C . ILE A 1 245 ? 13.075 19.751 -10.459 1.00 94.19 245 ILE A C 1
ATOM 1994 O O . ILE A 1 245 ? 13.182 20.973 -10.377 1.00 94.19 245 ILE A O 1
ATOM 1998 N N . ALA A 1 246 ? 12.838 18.983 -9.391 1.00 93.75 246 ALA A N 1
ATOM 1999 C CA . ALA A 1 246 ? 12.654 19.535 -8.054 1.00 93.75 246 ALA A CA 1
ATOM 2000 C C . ALA A 1 246 ? 13.870 20.349 -7.589 1.00 93.75 246 ALA A C 1
ATOM 2002 O O . ALA A 1 246 ? 13.709 21.391 -6.964 1.00 93.75 246 ALA A O 1
ATOM 2003 N N . LYS A 1 247 ? 15.104 19.913 -7.879 1.00 94.81 247 LYS A N 1
ATOM 2004 C CA . LYS A 1 247 ? 16.309 20.689 -7.531 1.00 94.81 247 LYS A CA 1
ATOM 2005 C C . LYS A 1 247 ? 16.323 22.052 -8.225 1.00 94.81 247 LYS A C 1
ATOM 2007 O O . LYS A 1 247 ? 16.690 23.033 -7.586 1.00 94.81 247 LYS A O 1
ATOM 2012 N N . ILE A 1 248 ? 15.902 22.114 -9.489 1.00 94.19 248 ILE A N 1
ATOM 2013 C CA . ILE A 1 248 ? 15.840 23.359 -10.272 1.00 94.19 248 ILE A CA 1
ATOM 2014 C C . ILE A 1 248 ? 14.788 24.317 -9.691 1.00 94.19 248 ILE A C 1
ATOM 2016 O O . ILE A 1 248 ? 15.007 25.523 -9.641 1.00 94.19 248 ILE A O 1
ATOM 2020 N N . THR A 1 249 ? 13.672 23.790 -9.191 1.00 89.31 249 THR A N 1
ATOM 2021 C CA . THR A 1 249 ? 12.546 24.567 -8.643 1.00 89.31 249 THR A CA 1
ATOM 2022 C C . THR A 1 249 ? 12.651 24.842 -7.136 1.00 89.31 249 THR A C 1
ATOM 2024 O O . THR A 1 249 ? 11.658 25.194 -6.500 1.00 89.31 249 THR A O 1
ATOM 2027 N N . GLY A 1 250 ? 13.829 24.677 -6.524 1.00 90.62 250 GLY A N 1
ATOM 2028 C CA . GLY A 1 250 ? 14.017 24.944 -5.092 1.00 90.62 250 GLY A CA 1
ATOM 2029 C C . GLY A 1 250 ? 13.373 23.898 -4.173 1.00 90.62 250 GLY A C 1
ATOM 2030 O O . GLY A 1 250 ? 12.875 24.234 -3.103 1.00 90.62 250 GLY A O 1
ATOM 2031 N N . LYS A 1 251 ? 13.399 22.628 -4.590 1.00 91.62 251 LYS A N 1
ATOM 2032 C CA . LYS A 1 251 ? 12.769 21.456 -3.956 1.00 91.62 251 LYS A CA 1
ATOM 2033 C C . LYS A 1 251 ? 11.248 21.531 -3.875 1.00 91.62 251 LYS A C 1
ATOM 2035 O O . LYS A 1 251 ? 10.670 20.999 -2.935 1.00 91.62 251 LYS A O 1
ATOM 2040 N N . LYS A 1 252 ? 10.600 22.142 -4.865 1.00 90.75 252 LYS A N 1
ATOM 2041 C CA . LYS A 1 252 ? 9.137 22.249 -4.926 1.00 90.75 252 LYS A CA 1
ATOM 2042 C C . LYS A 1 252 ? 8.589 21.551 -6.156 1.00 90.75 252 LYS A C 1
ATOM 2044 O O . LYS A 1 252 ? 9.188 21.632 -7.225 1.00 90.75 252 LYS A O 1
ATOM 2049 N N . MET A 1 253 ? 7.450 20.892 -6.014 1.00 91.44 253 MET A N 1
ATOM 2050 C CA . MET A 1 253 ? 6.757 20.248 -7.124 1.00 91.44 253 MET A CA 1
ATOM 2051 C C . MET A 1 253 ? 5.304 20.713 -7.143 1.00 91.44 253 MET A C 1
ATOM 2053 O O . MET A 1 253 ? 4.621 20.602 -6.126 1.00 91.44 253 MET A O 1
ATOM 2057 N N . SER A 1 254 ? 4.835 21.232 -8.281 1.00 89.25 254 SER A N 1
ATOM 2058 C CA . SER A 1 254 ? 3.410 21.544 -8.457 1.00 89.25 254 SER A CA 1
ATOM 2059 C C . SER A 1 254 ? 2.588 20.274 -8.686 1.00 89.25 254 SER A C 1
ATOM 2061 O O . SER A 1 254 ? 3.132 19.218 -9.025 1.00 89.25 254 SER A O 1
ATOM 2063 N N . ASP A 1 255 ? 1.267 20.385 -8.564 1.00 85.94 255 ASP A N 1
ATOM 2064 C CA . ASP A 1 255 ? 0.344 19.281 -8.837 1.00 85.94 255 ASP A CA 1
ATOM 2065 C C . ASP A 1 255 ? 0.437 18.807 -10.287 1.00 85.94 255 ASP A C 1
ATOM 2067 O O . ASP A 1 255 ? 0.520 17.608 -10.533 1.00 85.94 255 ASP A O 1
ATOM 2071 N N . GLU A 1 256 ? 0.506 19.731 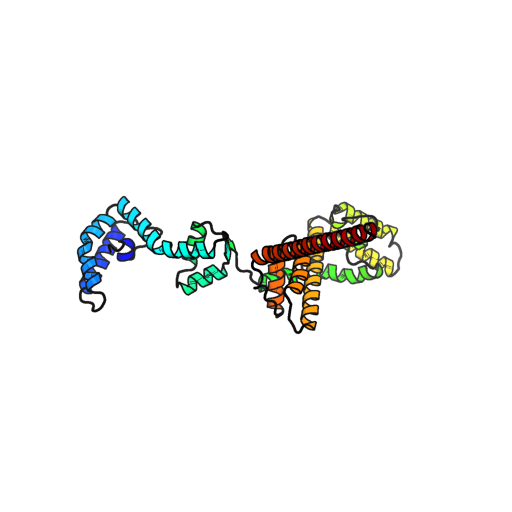-11.249 1.00 86.75 256 GLU A N 1
ATOM 2072 C CA . GLU A 1 256 ? 0.629 19.403 -12.673 1.00 86.75 256 GLU A CA 1
ATOM 2073 C C . GLU A 1 256 ? 1.934 18.660 -12.966 1.00 86.75 256 GLU A C 1
ATOM 2075 O O . GLU A 1 256 ? 1.951 17.703 -13.741 1.00 86.75 256 GLU A O 1
ATOM 2080 N N . GLN A 1 257 ? 3.034 19.080 -12.336 1.00 90.56 257 GLN A N 1
ATOM 2081 C CA . GLN A 1 257 ? 4.316 18.400 -12.484 1.00 90.56 257 GLN A CA 1
ATOM 2082 C C . GLN A 1 257 ? 4.277 17.011 -11.839 1.00 90.56 257 GLN A C 1
ATOM 2084 O O . GLN A 1 257 ? 4.721 16.041 -12.454 1.00 90.56 257 GLN A O 1
ATOM 2089 N N . GLY A 1 258 ? 3.705 16.896 -10.637 1.00 92.44 258 GLY A N 1
ATOM 2090 C CA . GLY A 1 258 ? 3.492 15.618 -9.963 1.00 92.44 2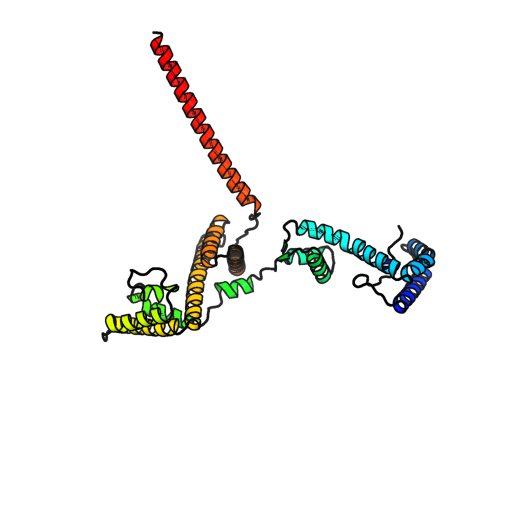58 GLY A CA 1
ATOM 2091 C C . GLY A 1 258 ? 2.646 14.661 -10.803 1.00 92.44 258 GLY A C 1
ATOM 2092 O O . GLY A 1 258 ? 3.040 13.514 -11.011 1.00 92.44 258 GLY A O 1
ATOM 2093 N N . ASP A 1 259 ? 1.548 15.145 -11.382 1.00 91.06 259 ASP A N 1
ATOM 2094 C CA . ASP A 1 259 ? 0.641 14.360 -12.220 1.00 91.06 259 ASP A CA 1
ATOM 2095 C C . ASP A 1 259 ? 1.323 13.768 -13.455 1.00 91.06 259 ASP A C 1
ATOM 2097 O O . ASP A 1 259 ? 1.005 12.638 -13.838 1.00 91.06 259 ASP A O 1
ATOM 2101 N N . ILE A 1 260 ? 2.295 14.473 -14.045 1.00 94.25 260 ILE A N 1
ATOM 2102 C CA . ILE A 1 260 ? 3.107 13.950 -15.153 1.00 94.25 260 ILE A CA 1
ATOM 2103 C C . ILE A 1 260 ? 3.905 12.723 -14.699 1.00 94.25 260 ILE A C 1
ATOM 2105 O O . ILE A 1 260 ? 3.906 11.694 -15.380 1.00 94.25 260 ILE A O 1
ATOM 2109 N N . TYR A 1 261 ? 4.587 12.803 -13.554 1.00 96.62 261 TYR A N 1
ATOM 2110 C CA . TYR A 1 261 ? 5.387 11.686 -13.043 1.00 96.62 261 TYR A CA 1
ATOM 2111 C C . TYR A 1 261 ? 4.515 10.526 -12.582 1.00 96.62 261 TYR A C 1
ATOM 2113 O O . TYR A 1 261 ? 4.796 9.378 -12.924 1.00 96.62 261 TYR A O 1
ATOM 2121 N N . ILE A 1 262 ? 3.421 10.816 -11.880 1.00 95.44 262 ILE A N 1
ATOM 2122 C CA . ILE A 1 262 ? 2.454 9.802 -11.470 1.00 95.44 262 ILE A CA 1
ATOM 2123 C C . ILE A 1 262 ? 1.830 9.144 -12.707 1.00 95.44 262 ILE A C 1
ATOM 2125 O O . ILE A 1 262 ? 1.660 7.929 -12.721 1.00 95.44 262 ILE A O 1
ATOM 2129 N N . GLY A 1 263 ? 1.541 9.894 -13.774 1.00 94.19 263 GLY A N 1
ATOM 2130 C CA . GLY A 1 263 ? 1.061 9.358 -15.052 1.00 94.19 263 GLY A CA 1
ATOM 2131 C C . GLY A 1 263 ? 2.038 8.350 -15.659 1.00 94.19 263 GLY A C 1
ATOM 2132 O O . GLY A 1 263 ? 1.662 7.205 -15.907 1.00 94.19 263 GLY A O 1
ATOM 2133 N N . LYS A 1 264 ? 3.319 8.721 -15.775 1.00 97.44 264 LYS A N 1
ATOM 2134 C CA . LYS A 1 264 ? 4.384 7.816 -16.250 1.00 97.44 264 LYS A CA 1
ATOM 2135 C C . LYS A 1 264 ? 4.524 6.564 -15.375 1.00 97.44 264 LYS A C 1
ATOM 2137 O O . LYS A 1 264 ? 4.689 5.458 -15.884 1.00 97.44 264 LYS A O 1
ATOM 2142 N N . LEU A 1 265 ? 4.440 6.718 -14.052 1.00 96.75 265 LEU A N 1
ATOM 2143 C CA . LEU A 1 265 ? 4.457 5.591 -13.112 1.00 96.75 265 LEU A CA 1
ATOM 2144 C C . LEU A 1 265 ? 3.215 4.702 -13.264 1.00 96.75 265 LEU A C 1
ATOM 2146 O O . LEU A 1 265 ? 3.333 3.482 -13.199 1.00 96.75 265 LEU A O 1
ATOM 2150 N N . THR A 1 266 ? 2.047 5.293 -13.514 1.00 94.88 266 THR A N 1
ATOM 2151 C CA . THR A 1 266 ? 0.784 4.573 -13.739 1.00 94.88 266 THR A CA 1
ATOM 2152 C C . THR A 1 266 ? 0.864 3.725 -15.001 1.00 94.88 266 THR A C 1
ATOM 2154 O O . THR A 1 266 ? 0.451 2.570 -14.995 1.00 94.88 266 THR A O 1
ATOM 2157 N N . GLU A 1 267 ? 1.440 4.254 -16.080 1.00 94.69 267 GLU A N 1
ATOM 2158 C CA . GLU A 1 267 ? 1.646 3.491 -17.311 1.00 94.69 267 GLU A CA 1
ATOM 2159 C C . GLU A 1 267 ? 2.548 2.273 -17.097 1.00 94.69 267 GLU A C 1
ATOM 2161 O O . GLU A 1 267 ? 2.298 1.227 -17.700 1.00 94.69 267 GLU A O 1
ATOM 2166 N N . LEU A 1 268 ? 3.559 2.391 -16.233 1.00 93.31 268 LEU A N 1
ATOM 2167 C CA . LEU A 1 268 ? 4.477 1.303 -15.901 1.00 93.31 268 LEU A CA 1
ATOM 2168 C C . LEU A 1 268 ? 3.845 0.264 -14.962 1.00 93.31 268 LEU A C 1
ATOM 2170 O O . LEU A 1 268 ? 4.004 -0.931 -15.184 1.00 93.31 268 LEU A O 1
ATOM 2174 N N . LEU A 1 269 ? 3.156 0.713 -13.911 1.00 93.06 269 LEU A N 1
ATOM 2175 C CA . LEU A 1 269 ? 2.630 -0.141 -12.837 1.00 93.06 269 LEU A CA 1
ATOM 2176 C C . LEU A 1 269 ? 1.229 -0.685 -13.123 1.00 93.06 269 LEU A C 1
ATOM 2178 O O . LEU A 1 269 ? 0.809 -1.640 -12.481 1.00 93.06 269 LEU A O 1
ATOM 2182 N N . LYS A 1 270 ? 0.504 -0.057 -14.055 1.00 93.81 270 LYS A N 1
ATOM 2183 C CA . LYS A 1 270 ? -0.927 -0.286 -14.316 1.00 93.81 270 LYS A CA 1
ATOM 2184 C C . LYS A 1 270 ? -1.814 -0.091 -13.079 1.00 93.81 270 LYS A C 1
ATOM 2186 O O . LYS A 1 270 ? -2.922 -0.609 -13.025 1.00 93.81 270 LYS A O 1
ATOM 2191 N N . ASP A 1 271 ? -1.340 0.706 -12.124 1.00 89.38 271 ASP A N 1
ATOM 2192 C CA . ASP A 1 271 ? -2.019 1.022 -10.871 1.00 89.38 271 ASP A CA 1
ATOM 2193 C C . ASP A 1 271 ? -1.752 2.490 -10.510 1.00 89.38 271 ASP A C 1
ATOM 2195 O O . ASP A 1 271 ? -0.620 2.884 -10.209 1.00 89.38 271 ASP A O 1
ATOM 2199 N N . ARG A 1 272 ? -2.805 3.314 -10.589 1.00 88.81 272 ARG A N 1
ATOM 2200 C CA . ARG A 1 272 ? -2.724 4.757 -10.328 1.00 88.81 272 ARG A CA 1
ATOM 2201 C C . ARG A 1 272 ? -2.532 5.048 -8.842 1.00 88.81 272 ARG A C 1
ATOM 2203 O O . ARG A 1 272 ? -1.722 5.904 -8.507 1.00 88.81 272 ARG A O 1
ATOM 2210 N N . THR A 1 273 ? -3.228 4.331 -7.964 1.00 85.25 273 THR A N 1
ATOM 2211 C CA . THR A 1 273 ? -3.138 4.525 -6.511 1.00 85.25 273 THR A CA 1
ATOM 2212 C C . THR A 1 273 ? -1.748 4.154 -6.007 1.00 85.25 273 THR A C 1
ATOM 2214 O O . THR A 1 273 ? -1.139 4.897 -5.238 1.00 85.25 273 THR A O 1
ATOM 2217 N N . LEU A 1 274 ? -1.189 3.042 -6.489 1.00 88.50 274 LEU A N 1
ATOM 2218 C CA . LEU A 1 274 ? 0.184 2.666 -6.171 1.00 88.50 274 LEU A CA 1
ATOM 2219 C C . LEU A 1 274 ? 1.193 3.686 -6.717 1.00 88.50 274 LEU A C 1
ATOM 2221 O O . LEU A 1 274 ? 2.135 4.042 -6.010 1.00 88.50 274 LEU A O 1
ATOM 2225 N N . ALA A 1 275 ? 0.999 4.181 -7.943 1.00 93.88 275 ALA A N 1
ATOM 2226 C CA . ALA A 1 275 ? 1.851 5.216 -8.527 1.00 93.88 275 ALA A CA 1
ATOM 2227 C C . ALA A 1 275 ? 1.843 6.517 -7.703 1.00 93.88 275 ALA A C 1
ATOM 2229 O O . ALA A 1 275 ? 2.910 7.077 -7.443 1.00 93.88 275 ALA A O 1
ATOM 2230 N N . GLU A 1 276 ? 0.664 6.965 -7.261 1.00 91.50 276 GLU A N 1
ATOM 2231 C CA . GLU A 1 276 ? 0.492 8.128 -6.379 1.00 91.50 276 GLU A CA 1
ATOM 2232 C C . GLU A 1 276 ? 1.240 7.917 -5.062 1.00 91.50 276 GLU A C 1
ATOM 2234 O O . GLU A 1 276 ? 2.082 8.733 -4.685 1.00 91.50 276 GLU A O 1
ATOM 2239 N N . ASN A 1 277 ? 1.028 6.772 -4.411 1.00 90.94 277 ASN A N 1
ATOM 2240 C CA . ASN A 1 277 ? 1.688 6.435 -3.153 1.00 90.94 277 ASN A CA 1
ATOM 2241 C C . ASN A 1 277 ? 3.213 6.382 -3.285 1.00 90.94 277 ASN A C 1
ATOM 2243 O O . ASN A 1 277 ? 3.919 6.895 -2.415 1.00 90.94 277 ASN A O 1
ATOM 2247 N N . ILE A 1 278 ? 3.739 5.804 -4.369 1.00 94.81 278 ILE A N 1
ATOM 2248 C CA . ILE A 1 278 ? 5.183 5.760 -4.640 1.00 94.81 278 ILE A CA 1
ATOM 2249 C C . ILE A 1 278 ? 5.740 7.170 -4.811 1.00 94.81 278 ILE A C 1
ATOM 2251 O O . ILE A 1 278 ? 6.760 7.493 -4.202 1.00 94.81 278 ILE A O 1
ATOM 2255 N N . PHE A 1 279 ? 5.079 8.015 -5.604 1.00 96.19 279 PHE A N 1
ATOM 2256 C CA . PHE A 1 279 ? 5.551 9.373 -5.857 1.00 96.19 279 PHE A CA 1
ATOM 2257 C C . PHE A 1 279 ? 5.507 10.243 -4.596 1.00 96.19 279 PHE A C 1
ATOM 2259 O O . PHE A 1 279 ? 6.494 10.897 -4.263 1.00 96.19 279 PHE A O 1
ATOM 2266 N N . ILE A 1 280 ? 4.412 10.187 -3.833 1.00 92.81 280 ILE A N 1
ATOM 2267 C CA . ILE A 1 280 ? 4.276 10.907 -2.559 1.00 92.81 280 ILE A CA 1
ATOM 2268 C C . ILE A 1 280 ? 5.345 10.446 -1.565 1.00 92.81 280 ILE A C 1
ATOM 2270 O O . ILE A 1 280 ? 6.004 11.276 -0.937 1.00 92.81 280 ILE A O 1
ATOM 2274 N N . SER A 1 281 ? 5.552 9.131 -1.440 1.00 94.06 281 SER A N 1
ATOM 2275 C CA . SER A 1 281 ? 6.602 8.566 -0.583 1.00 94.06 281 SER A CA 1
ATOM 2276 C C . SER A 1 281 ? 7.979 9.078 -0.991 1.00 94.06 281 SER A C 1
ATOM 2278 O O . SER A 1 281 ? 8.759 9.511 -0.146 1.00 94.06 281 SER A O 1
ATOM 2280 N N . PHE A 1 282 ? 8.253 9.089 -2.296 1.00 96.88 282 PHE A N 1
ATOM 2281 C CA . PHE A 1 282 ? 9.492 9.609 -2.852 1.00 96.88 282 PHE A CA 1
ATOM 2282 C C . PHE A 1 282 ? 9.716 11.079 -2.506 1.00 96.88 282 PHE A C 1
ATOM 2284 O O . PHE A 1 282 ? 10.752 11.410 -1.933 1.00 96.88 282 PHE A O 1
ATOM 2291 N N . CYS A 1 283 ? 8.735 11.945 -2.765 1.00 95.62 283 CYS A N 1
ATOM 2292 C CA . CYS A 1 283 ? 8.831 13.364 -2.435 1.00 95.62 283 CYS A CA 1
ATOM 2293 C C . CYS A 1 283 ? 9.048 13.594 -0.935 1.00 95.62 283 CYS A C 1
ATOM 2295 O O . CYS A 1 283 ? 9.916 14.383 -0.564 1.00 95.62 283 CYS A O 1
ATOM 2297 N N . LYS A 1 284 ? 8.332 12.867 -0.067 1.00 93.44 284 LYS A N 1
ATOM 2298 C CA . LYS A 1 284 ? 8.485 12.991 1.391 1.00 93.44 284 LYS A CA 1
ATOM 2299 C C . LYS A 1 284 ? 9.889 12.622 1.868 1.00 93.44 284 LYS A C 1
ATOM 2301 O O . LYS A 1 284 ? 10.484 13.385 2.628 1.00 93.44 284 LYS A O 1
ATOM 2306 N N . ILE A 1 285 ? 10.437 11.495 1.410 1.00 96.38 285 ILE A N 1
ATOM 2307 C CA . ILE A 1 285 ? 11.778 11.043 1.819 1.00 96.38 285 ILE A CA 1
ATOM 2308 C C . ILE A 1 285 ? 12.879 11.931 1.223 1.00 96.38 285 ILE A C 1
ATOM 2310 O O . ILE A 1 285 ? 13.829 12.295 1.917 1.00 96.38 285 ILE A O 1
ATOM 2314 N N . GLU A 1 286 ? 12.731 12.358 -0.032 1.00 96.25 286 GLU A N 1
ATOM 2315 C CA . GLU A 1 286 ? 13.678 13.256 -0.709 1.00 96.25 286 GLU A CA 1
ATOM 2316 C C . GLU A 1 286 ? 13.542 14.729 -0.288 1.00 96.25 286 GLU A C 1
ATOM 2318 O O . GLU A 1 286 ? 14.320 15.581 -0.731 1.00 96.25 286 GLU A O 1
ATOM 2323 N N . LYS A 1 287 ? 12.590 15.035 0.606 1.00 95.81 287 LYS A N 1
ATOM 2324 C CA . LYS A 1 287 ? 12.288 16.385 1.106 1.00 95.81 287 LYS A CA 1
ATOM 2325 C C . LYS A 1 287 ? 11.947 17.360 -0.028 1.00 95.81 287 LYS A C 1
ATOM 2327 O O . LYS A 1 287 ? 12.421 18.497 -0.042 1.00 95.81 287 LYS A O 1
ATOM 2332 N N . ILE A 1 288 ? 11.163 16.883 -0.988 1.00 95.25 288 ILE A N 1
ATOM 2333 C CA . ILE A 1 288 ? 10.542 17.679 -2.045 1.00 95.25 288 ILE A CA 1
ATOM 2334 C C . ILE A 1 288 ? 9.171 18.118 -1.523 1.00 95.25 288 ILE A C 1
ATOM 2336 O O . ILE A 1 288 ? 8.341 17.279 -1.177 1.00 95.25 288 ILE A O 1
ATOM 2340 N N . GLU A 1 289 ? 8.947 19.428 -1.454 1.00 92.94 289 GLU A N 1
ATOM 2341 C CA . GLU A 1 289 ? 7.668 20.036 -1.095 1.00 92.94 289 GLU A CA 1
ATOM 2342 C C . GLU A 1 289 ? 6.648 19.715 -2.195 1.00 92.94 289 GLU A C 1
ATOM 2344 O O . GLU A 1 289 ? 6.649 20.319 -3.270 1.00 92.94 289 GLU A O 1
ATOM 2349 N N . TYR A 1 290 ? 5.823 18.706 -1.927 1.00 89.56 290 TYR A N 1
ATOM 2350 C CA . TYR A 1 290 ? 4.737 18.245 -2.779 1.00 89.56 290 TYR A CA 1
ATOM 2351 C C . TYR A 1 290 ? 3.534 17.934 -1.889 1.00 89.56 290 TYR A C 1
ATOM 2353 O O . TYR A 1 290 ? 3.587 17.008 -1.076 1.00 89.56 290 TYR A O 1
ATOM 2361 N N . ASN A 1 291 ? 2.470 18.724 -2.030 1.00 75.50 291 ASN A N 1
ATOM 2362 C CA . ASN A 1 291 ? 1.240 18.588 -1.257 1.00 75.50 291 ASN A CA 1
ATOM 2363 C C . ASN A 1 291 ? 0.089 18.244 -2.205 1.00 75.50 291 ASN A C 1
ATOM 2365 O O . ASN A 1 291 ? -0.529 19.156 -2.746 1.00 75.50 291 ASN A O 1
ATOM 2369 N N . PRO A 1 292 ? -0.242 16.954 -2.374 1.00 68.94 292 PRO A N 1
ATOM 2370 C CA . PRO A 1 292 ? -1.344 16.534 -3.233 1.00 68.94 292 PRO A CA 1
ATOM 2371 C C . PRO A 1 292 ? -2.728 16.892 -2.659 1.00 68.94 292 PRO A C 1
ATOM 2373 O O . PRO A 1 292 ? -3.733 16.519 -3.254 1.00 68.94 292 PRO A O 1
ATOM 2376 N N . ASP A 1 293 ? -2.818 17.612 -1.531 1.00 49.06 293 ASP A N 1
ATOM 2377 C CA . ASP A 1 293 ? -4.055 17.935 -0.790 1.00 49.06 293 ASP A CA 1
ATOM 2378 C C . ASP A 1 293 ? -5.042 18.860 -1.541 1.00 49.06 293 ASP A C 1
ATOM 2380 O O . ASP A 1 293 ? -6.025 19.346 -0.981 1.00 49.06 293 ASP A O 1
ATOM 2384 N N . LEU A 1 294 ? -4.854 19.062 -2.846 1.00 41.28 294 LEU A N 1
ATOM 2385 C CA . LEU A 1 294 ? -5.893 19.548 -3.757 1.00 41.28 294 LEU A CA 1
ATOM 2386 C C . LEU A 1 294 ? -6.631 18.417 -4.502 1.00 41.28 294 LEU A C 1
ATOM 2388 O O . LEU A 1 294 ? -7.554 18.703 -5.275 1.00 41.28 294 LEU A O 1
ATOM 2392 N N . TYR A 1 295 ? -6.301 17.149 -4.235 1.00 41.00 295 TYR A N 1
ATOM 2393 C CA . TYR A 1 295 ? -6.903 15.963 -4.844 1.00 41.00 295 TYR A CA 1
ATOM 2394 C C . TYR A 1 295 ? -8.120 15.460 -4.051 1.00 41.00 295 TYR A C 1
ATOM 2396 O O . TYR A 1 295 ? -8.099 14.447 -3.359 1.00 41.00 295 TYR A O 1
ATOM 2404 N N . ASN A 1 296 ? -9.221 16.197 -4.186 1.00 42.59 296 ASN A N 1
ATOM 2405 C CA . ASN A 1 296 ? -10.566 15.671 -3.969 1.00 42.59 296 ASN A CA 1
ATOM 2406 C C . ASN A 1 296 ? -11.021 15.017 -5.294 1.00 42.59 296 ASN A C 1
ATOM 2408 O O . ASN A 1 296 ? -10.985 15.714 -6.317 1.00 42.59 296 ASN A O 1
ATOM 2412 N N . PRO A 1 297 ? -11.457 13.742 -5.333 1.00 43.31 297 PRO A N 1
ATOM 2413 C CA . PRO A 1 297 ? -11.957 13.093 -6.552 1.00 43.31 297 PRO A CA 1
ATOM 2414 C C . PRO A 1 297 ? -12.995 13.930 -7.328 1.00 43.31 297 PRO A C 1
ATOM 2416 O O . PRO A 1 297 ? -12.990 13.925 -8.559 1.00 43.31 297 PRO A O 1
ATOM 2419 N N . GLY A 1 298 ? -13.791 14.756 -6.634 1.00 43.34 298 GLY A N 1
ATOM 2420 C CA . GLY A 1 298 ? -14.773 15.665 -7.243 1.00 43.34 298 GLY A CA 1
ATOM 2421 C C . GLY A 1 298 ? -14.193 16.805 -8.100 1.00 43.34 298 GLY A C 1
ATOM 2422 O O . GLY A 1 298 ? -14.886 17.335 -8.964 1.00 43.34 298 GLY A O 1
ATOM 2423 N N . LYS A 1 299 ? -12.907 17.176 -7.960 1.00 45.38 299 LYS A N 1
ATOM 2424 C CA . LYS A 1 299 ? -12.307 18.240 -8.793 1.00 45.38 299 LYS A CA 1
ATOM 2425 C C . LYS A 1 299 ? -11.956 17.796 -10.212 1.00 45.38 299 LYS A C 1
ATOM 2427 O O . LYS A 1 299 ? -11.819 18.660 -11.078 1.00 45.38 299 LYS A O 1
ATOM 2432 N N . LYS A 1 300 ? -11.808 16.493 -10.482 1.00 48.44 300 LYS A N 1
ATOM 2433 C CA . LYS A 1 300 ? -11.682 15.993 -11.863 1.00 48.44 300 LYS A CA 1
ATOM 2434 C C . LYS A 1 300 ? -13.005 16.127 -12.605 1.00 48.44 300 LYS A C 1
ATOM 2436 O O . LYS A 1 300 ? -12.994 16.585 -13.743 1.00 48.44 300 LYS A O 1
ATOM 2441 N N . GLU A 1 301 ? -14.117 15.832 -11.937 1.00 45.69 301 GLU A N 1
ATOM 2442 C CA . GLU A 1 301 ? -15.460 16.077 -12.465 1.00 45.69 301 GLU A CA 1
ATOM 2443 C C . GLU A 1 301 ? -15.731 17.574 -12.617 1.00 45.69 301 GLU A C 1
ATOM 2445 O O . GLU A 1 301 ? -16.193 17.980 -13.674 1.00 45.69 301 GLU A O 1
ATOM 2450 N N . ASP A 1 302 ? -15.330 18.424 -11.664 1.00 50.84 302 ASP A N 1
ATOM 2451 C CA . ASP A 1 302 ? -15.481 19.879 -11.807 1.00 50.84 302 ASP A CA 1
ATOM 2452 C C . ASP A 1 302 ? -14.559 20.492 -12.869 1.00 50.84 302 ASP A C 1
ATOM 2454 O O . ASP A 1 302 ? -14.984 21.395 -13.585 1.00 50.84 302 ASP A O 1
ATOM 2458 N N . LYS A 1 303 ? -13.302 20.043 -13.016 1.00 53.88 303 LYS A N 1
ATOM 2459 C CA . LYS A 1 303 ? -12.421 20.503 -14.109 1.00 53.88 303 LYS A CA 1
ATOM 2460 C C . LYS A 1 303 ? -12.936 20.008 -15.462 1.00 53.88 303 LYS A C 1
ATOM 2462 O O . LYS A 1 303 ? -12.925 20.784 -16.413 1.00 53.88 303 LYS A O 1
ATOM 2467 N N . ALA A 1 304 ? -13.415 18.766 -15.556 1.00 56.41 304 ALA A N 1
ATOM 2468 C CA . ALA A 1 304 ? -14.033 18.235 -16.771 1.00 56.41 304 ALA A CA 1
ATOM 2469 C C . ALA A 1 304 ? -15.340 18.970 -17.106 1.00 56.41 304 ALA A C 1
ATOM 2471 O O . ALA A 1 304 ? -15.539 19.361 -18.253 1.00 56.41 304 ALA A O 1
ATOM 2472 N N . ARG A 1 305 ? -16.179 19.251 -16.102 1.00 67.12 305 ARG A N 1
ATOM 2473 C CA . ARG A 1 305 ? -17.423 20.016 -16.227 1.00 67.12 305 ARG A CA 1
ATOM 2474 C C . ARG A 1 305 ? -17.157 21.463 -16.624 1.00 67.12 305 ARG A C 1
ATOM 2476 O O . ARG A 1 305 ? -17.758 21.924 -17.582 1.00 67.12 305 ARG A O 1
ATOM 2483 N N . LYS A 1 306 ? -16.216 22.156 -15.973 1.00 67.81 306 LYS A N 1
ATOM 2484 C CA . LYS A 1 306 ? -15.825 23.532 -16.335 1.00 67.81 306 LYS A CA 1
ATOM 2485 C C . LYS A 1 306 ? -15.240 23.609 -17.742 1.00 67.81 306 LYS A C 1
ATOM 2487 O O . LYS A 1 306 ? -15.562 24.533 -18.478 1.00 67.81 306 LYS A O 1
ATOM 2492 N N . LYS A 1 307 ? -14.420 22.629 -18.137 1.00 75.50 307 LYS A N 1
ATOM 2493 C CA . LYS A 1 307 ? -13.867 22.558 -19.495 1.00 75.50 307 LYS A CA 1
ATOM 2494 C C . LYS A 1 307 ? -14.961 22.295 -20.540 1.00 75.50 307 LYS A C 1
ATOM 2496 O O . LYS A 1 307 ? -14.975 22.960 -21.571 1.00 75.50 307 LYS A O 1
ATOM 2501 N N . ALA A 1 308 ? -15.902 21.395 -20.253 1.00 75.31 308 ALA A N 1
ATOM 2502 C CA . ALA A 1 308 ? -17.055 21.130 -21.114 1.00 75.31 308 ALA A CA 1
ATOM 2503 C C . ALA A 1 308 ? -18.006 22.340 -21.212 1.00 75.31 308 ALA A C 1
ATOM 2505 O O . ALA A 1 308 ? -18.510 22.645 -22.290 1.00 75.31 308 ALA A O 1
ATOM 2506 N N . GLU A 1 309 ? -18.219 23.062 -20.111 1.00 79.62 309 GLU A N 1
ATOM 2507 C CA . GLU A 1 309 ? -19.050 24.268 -20.057 1.00 79.62 309 GLU A CA 1
ATOM 2508 C C . GLU A 1 309 ? -18.417 25.433 -20.836 1.00 79.62 309 GLU A C 1
ATOM 2510 O O . GLU A 1 309 ? -19.108 26.137 -21.574 1.00 79.62 309 GLU A O 1
ATOM 2515 N N . GLU A 1 310 ? -17.094 25.606 -20.755 1.00 79.75 310 GLU A N 1
ATOM 2516 C CA . GLU A 1 310 ? -16.370 26.611 -21.539 1.00 79.75 310 GLU A CA 1
ATOM 2517 C C . GLU A 1 310 ? -16.391 26.297 -23.046 1.00 79.75 310 GLU A C 1
ATOM 2519 O O . GLU A 1 310 ? -16.629 27.195 -23.860 1.00 79.75 310 GLU A O 1
ATOM 2524 N N . GLU A 1 311 ? -16.197 25.032 -23.437 1.00 83.56 311 GLU A N 1
ATOM 2525 C CA . GLU A 1 311 ? -16.316 24.604 -24.838 1.00 83.56 311 GLU A CA 1
ATOM 2526 C C . GLU A 1 311 ? -17.743 24.778 -25.376 1.00 83.56 311 GLU A C 1
ATOM 2528 O O . GLU A 1 311 ? -17.920 25.265 -26.497 1.00 83.56 311 GLU A O 1
ATOM 2533 N N . ALA A 1 312 ? -18.767 24.453 -24.581 1.00 80.06 312 ALA A N 1
ATOM 2534 C CA . ALA A 1 312 ? -20.162 24.682 -24.951 1.00 80.06 312 ALA A CA 1
ATOM 2535 C C . ALA A 1 312 ? -20.460 26.181 -25.127 1.00 80.06 312 ALA A C 1
ATOM 2537 O O . ALA A 1 312 ? -21.067 26.580 -26.122 1.00 80.06 312 ALA A O 1
ATOM 2538 N N . ARG A 1 313 ? -19.971 27.035 -24.219 1.00 83.06 313 ARG A N 1
ATOM 2539 C CA . ARG A 1 313 ? -20.156 28.492 -24.302 1.00 83.06 313 ARG A CA 1
ATOM 2540 C C . ARG A 1 313 ? -19.462 29.103 -25.522 1.00 83.06 313 ARG A C 1
ATOM 2542 O O . ARG A 1 313 ? -20.035 29.990 -26.154 1.00 83.06 313 ARG A O 1
ATOM 2549 N N . LYS A 1 314 ? -18.266 28.623 -25.886 1.00 83.31 314 LYS A N 1
ATOM 2550 C CA . LYS A 1 314 ? -17.566 29.054 -27.111 1.00 83.31 314 LYS A CA 1
ATOM 2551 C C . LYS A 1 314 ? -18.338 28.667 -28.371 1.00 83.31 314 LYS A C 1
ATOM 2553 O O . LYS A 1 314 ? -18.535 29.526 -29.225 1.00 83.31 314 LYS A O 1
ATOM 2558 N N . LYS A 1 315 ? -18.849 27.432 -28.452 1.00 84.69 315 LYS A N 1
ATOM 2559 C CA . LYS A 1 315 ? -19.673 26.981 -29.589 1.00 84.69 315 LYS A CA 1
ATOM 2560 C C . LYS A 1 315 ? -20.943 27.820 -29.756 1.00 84.69 315 LYS A C 1
ATOM 2562 O O . LYS A 1 315 ? -21.223 28.284 -30.856 1.00 84.69 315 LYS A O 1
ATOM 2567 N N . VAL A 1 316 ? -21.662 28.090 -28.663 1.00 81.06 316 VAL A N 1
ATOM 2568 C CA . VAL A 1 316 ? -22.872 28.936 -28.689 1.00 81.06 316 VAL A CA 1
ATOM 2569 C C . VAL A 1 316 ? -22.544 30.376 -29.109 1.00 81.06 316 VAL A C 1
ATOM 2571 O O . VAL A 1 316 ? -23.275 30.972 -29.900 1.00 81.06 316 VAL A O 1
ATOM 2574 N N . GLY A 1 317 ? -21.431 30.937 -28.626 1.00 80.12 317 GLY A N 1
ATOM 2575 C CA . GLY A 1 317 ? -20.981 32.278 -29.011 1.00 80.12 317 GLY A CA 1
ATOM 2576 C C . GLY A 1 317 ? -20.610 32.397 -30.495 1.00 80.12 317 GLY A C 1
ATOM 2577 O O . GLY A 1 317 ? -20.962 33.386 -31.139 1.00 80.12 317 GLY A O 1
ATOM 2578 N N . GLU A 1 318 ? -19.943 31.390 -31.061 1.00 81.19 318 GLU A N 1
ATOM 2579 C CA . GLU A 1 318 ? -19.608 31.358 -32.490 1.00 81.19 318 GLU A CA 1
ATOM 2580 C C . GLU A 1 318 ? -20.844 31.203 -33.384 1.00 81.19 318 GLU A C 1
ATOM 2582 O O . GLU A 1 318 ? -20.942 31.880 -34.409 1.00 81.19 318 GLU A O 1
ATOM 2587 N N . GLU A 1 319 ? -21.812 30.368 -32.999 1.00 81.44 319 GLU A N 1
ATOM 2588 C CA . GLU A 1 319 ? -23.071 30.225 -33.742 1.00 81.44 319 GLU A CA 1
ATOM 2589 C C . GLU A 1 319 ? -23.911 31.509 -33.720 1.00 81.44 319 GLU A C 1
ATOM 2591 O O . GLU A 1 319 ? -24.449 31.910 -34.756 1.00 81.44 319 GLU A O 1
ATOM 2596 N N . ALA A 1 320 ? -23.989 32.193 -32.574 1.00 80.00 320 ALA A N 1
ATOM 2597 C CA . ALA A 1 320 ? -24.692 33.470 -32.462 1.00 80.00 320 ALA A CA 1
ATOM 2598 C C . ALA A 1 320 ? -24.040 34.560 -33.329 1.00 80.00 320 ALA A C 1
ATOM 2600 O O . ALA A 1 320 ? -24.739 35.310 -34.013 1.00 80.00 320 ALA A O 1
ATOM 2601 N N . ARG A 1 321 ? -22.701 34.613 -33.360 1.00 81.69 321 ARG A N 1
ATOM 2602 C CA . ARG A 1 321 ? -21.957 35.558 -34.203 1.00 81.69 321 ARG A CA 1
ATOM 2603 C C . ARG A 1 321 ? -22.186 35.296 -35.693 1.00 81.69 321 ARG A C 1
ATOM 2605 O O . ARG A 1 321 ? -22.454 36.243 -36.426 1.00 81.69 321 ARG A O 1
ATOM 2612 N N . LYS A 1 322 ? -22.154 34.030 -36.130 1.00 83.62 322 LYS A N 1
ATOM 2613 C CA . LYS A 1 322 ? -22.433 33.655 -37.529 1.00 83.62 322 LYS A CA 1
ATOM 2614 C C . LYS A 1 322 ? -23.854 34.027 -37.960 1.00 83.62 322 LYS A C 1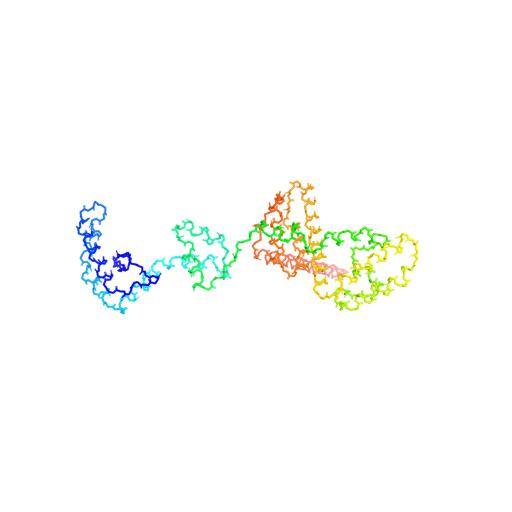
ATOM 2616 O O . LYS A 1 322 ? -24.029 34.567 -39.047 1.00 83.62 322 LYS A O 1
ATOM 2621 N N . LYS A 1 323 ? -24.859 33.798 -37.104 1.00 84.25 323 LYS A N 1
ATOM 2622 C CA . LYS A 1 323 ? -26.249 34.198 -37.391 1.00 84.25 323 LYS A CA 1
ATOM 2623 C C . LYS A 1 323 ? -26.409 35.714 -37.510 1.00 84.25 323 LYS A C 1
ATOM 2625 O O . LYS A 1 323 ? -27.059 36.173 -38.443 1.00 84.25 323 LYS A O 1
ATOM 2630 N N . ALA A 1 324 ? -25.798 36.483 -36.609 1.00 82.12 324 ALA A N 1
ATOM 2631 C CA . ALA A 1 324 ? -25.862 37.944 -36.652 1.00 82.12 324 ALA A CA 1
ATOM 2632 C C . ALA A 1 324 ? -25.195 38.519 -37.915 1.00 82.12 324 ALA A C 1
ATOM 2634 O O . ALA A 1 324 ? -25.711 39.458 -38.518 1.00 82.12 324 ALA A O 1
ATOM 2635 N N . GLU A 1 325 ? -24.075 37.934 -38.342 1.00 84.06 325 GLU A N 1
ATOM 2636 C CA . GLU A 1 325 ? -23.371 38.332 -39.564 1.00 84.06 325 GLU A CA 1
ATOM 2637 C C . GLU A 1 325 ? -24.178 38.000 -40.832 1.00 84.06 325 GLU A C 1
ATOM 2639 O O . GLU A 1 325 ? -24.272 38.822 -41.745 1.00 84.06 325 GLU A O 1
ATOM 2644 N N . GLU A 1 326 ? -24.836 36.838 -40.874 1.00 82.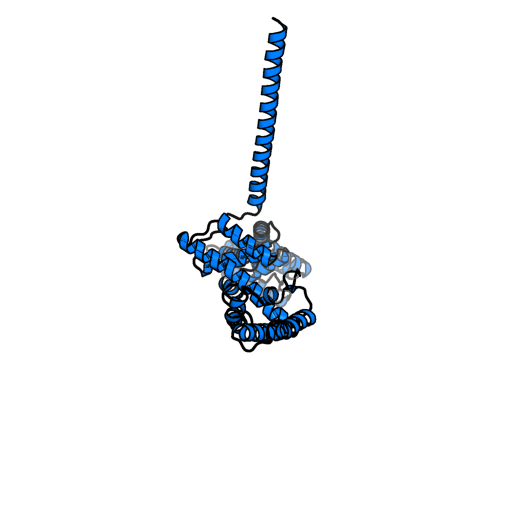50 326 GLU A N 1
ATOM 2645 C CA . GLU A 1 326 ? -25.716 36.458 -41.984 1.00 82.50 326 GLU A CA 1
ATOM 2646 C C . GLU A 1 326 ? -26.962 37.357 -42.072 1.00 82.50 326 GLU A C 1
ATOM 2648 O O . GLU A 1 326 ? -27.361 37.768 -43.162 1.00 82.50 326 GLU A O 1
ATOM 2653 N N . GLU A 1 327 ? -27.565 37.707 -40.935 1.00 82.44 327 GLU A N 1
ATOM 2654 C CA . GLU A 1 327 ? -28.734 38.589 -40.891 1.00 82.44 327 GLU A CA 1
ATOM 2655 C C . GLU A 1 327 ? -28.377 40.032 -41.283 1.00 82.44 327 GLU A C 1
ATOM 2657 O O . GLU A 1 327 ? -29.120 40.674 -42.028 1.00 82.44 327 GLU A O 1
ATOM 2662 N N . ALA A 1 328 ? -27.209 40.527 -40.856 1.00 82.06 328 ALA A N 1
ATOM 2663 C CA . ALA A 1 328 ? -26.686 41.821 -41.290 1.00 82.06 328 ALA A CA 1
ATOM 2664 C C . ALA A 1 328 ? -26.437 41.846 -42.806 1.00 82.06 328 ALA A C 1
ATOM 2666 O O . ALA A 1 328 ? -26.817 42.803 -43.480 1.00 82.06 328 ALA A O 1
ATOM 2667 N N . ARG A 1 329 ? -25.877 40.766 -43.368 1.00 81.56 329 ARG A N 1
ATOM 2668 C CA . ARG A 1 329 ? -25.661 40.642 -44.815 1.00 81.56 329 ARG A CA 1
ATOM 2669 C C . ARG A 1 329 ? -26.977 40.631 -45.599 1.00 81.56 329 ARG A C 1
ATOM 2671 O O . ARG A 1 329 ? -27.073 41.324 -46.607 1.00 81.56 329 ARG A O 1
ATOM 2678 N N . LYS A 1 330 ? -28.000 39.913 -45.118 1.00 81.69 330 LYS A N 1
ATOM 2679 C CA . LYS A 1 330 ? -29.338 39.893 -45.739 1.00 81.69 330 LYS A CA 1
ATOM 2680 C C . LYS A 1 330 ? -30.017 41.263 -45.711 1.00 81.69 330 LYS A C 1
ATOM 2682 O O . LYS A 1 330 ? -30.606 41.646 -46.714 1.00 81.69 330 LYS A O 1
ATOM 2687 N N . LYS A 1 331 ? -29.898 42.022 -44.613 1.00 81.88 331 LYS A N 1
ATOM 2688 C CA . LYS A 1 331 ? -30.448 43.390 -44.524 1.00 81.88 331 LYS A CA 1
ATOM 2689 C C . LYS A 1 331 ? -29.792 44.337 -45.527 1.00 81.88 331 LYS A C 1
ATOM 2691 O O . LYS A 1 331 ? -30.497 45.063 -46.217 1.00 81.88 331 LYS A O 1
ATOM 2696 N N . VAL A 1 332 ? -28.467 44.272 -45.668 1.00 81.00 332 VAL A N 1
ATOM 2697 C CA . VAL A 1 332 ? -27.731 45.063 -46.670 1.00 81.00 332 VAL A CA 1
ATOM 2698 C C . VAL A 1 332 ? -28.138 44.679 -48.098 1.00 81.00 332 VAL A C 1
ATOM 2700 O O . VAL A 1 332 ? -28.317 45.550 -48.944 1.00 81.00 332 VAL A O 1
ATOM 2703 N N . GLU A 1 333 ? -28.323 43.388 -48.377 1.00 76.88 333 GLU A N 1
ATOM 2704 C CA . GLU A 1 333 ? -28.750 42.909 -49.698 1.00 76.88 333 GLU A CA 1
ATOM 2705 C C . GLU A 1 333 ? -30.207 43.289 -50.027 1.00 76.88 333 GLU A C 1
ATOM 2707 O O . GLU A 1 333 ? -30.522 43.629 -51.169 1.00 76.88 333 GLU A O 1
ATOM 2712 N N . GLU A 1 334 ? -31.100 43.294 -49.034 1.00 74.94 334 GLU A N 1
ATOM 2713 C CA . GLU A 1 334 ? -32.490 43.724 -49.203 1.00 74.94 334 GLU A CA 1
ATOM 2714 C C . GLU A 1 334 ? -32.609 45.246 -49.394 1.00 74.94 334 GLU A C 1
ATOM 2716 O O . GLU A 1 334 ? -33.379 45.700 -50.242 1.00 74.94 334 GLU A O 1
ATOM 2721 N N . GLU A 1 335 ? -31.820 46.045 -48.667 1.00 74.12 335 GLU A N 1
ATOM 2722 C CA . GLU A 1 335 ? -31.737 47.497 -48.880 1.00 74.12 335 GLU A CA 1
ATOM 2723 C C . GLU A 1 335 ? -31.156 47.847 -50.256 1.00 74.12 335 GLU A C 1
ATOM 2725 O O . GLU A 1 335 ? -31.631 48.782 -50.902 1.00 74.12 335 GLU A O 1
ATOM 2730 N N . ALA A 1 336 ? -30.188 47.069 -50.751 1.00 71.06 336 ALA A N 1
ATOM 2731 C CA . ALA A 1 336 ? -29.624 47.245 -52.088 1.00 71.06 336 ALA A CA 1
ATOM 2732 C C . ALA A 1 336 ? -30.608 46.903 -53.224 1.00 71.06 336 ALA A C 1
ATOM 2734 O O . ALA A 1 336 ? -30.445 47.418 -54.323 1.00 71.06 336 ALA A O 1
ATOM 2735 N N . ARG A 1 337 ? -31.630 46.069 -52.977 1.00 69.19 337 ARG A N 1
ATOM 2736 C CA . ARG A 1 337 ? -32.698 45.749 -53.949 1.00 69.19 337 ARG A CA 1
ATOM 2737 C C . ARG A 1 337 ? -33.862 46.747 -53.963 1.00 69.19 337 ARG A C 1
ATOM 2739 O O . ARG A 1 337 ? -34.691 46.677 -54.866 1.00 69.19 337 ARG A O 1
ATOM 2746 N N . LYS A 1 338 ? -33.973 47.615 -52.951 1.00 64.50 338 LYS A N 1
ATOM 2747 C CA . LYS A 1 338 ? -35.027 48.647 -52.844 1.00 64.50 338 LYS A CA 1
ATOM 2748 C C . LYS A 1 338 ? -34.602 50.011 -53.414 1.00 64.50 338 LYS A C 1
ATOM 2750 O O . LYS A 1 338 ? -35.432 50.917 -53.457 1.00 64.50 338 LYS A O 1
ATOM 2755 N N . LYS A 1 339 ? -33.340 50.152 -53.827 1.00 53.34 339 LYS A N 1
ATOM 2756 C CA . LYS A 1 339 ? -32.834 51.233 -54.687 1.00 53.34 339 LYS A CA 1
ATOM 2757 C C . LYS A 1 339 ? -32.782 50.746 -56.125 1.00 53.34 339 LYS A C 1
ATOM 2759 O O . LYS A 1 339 ? -33.006 51.598 -57.009 1.00 53.34 339 LYS A O 1
#

Foldseek 3Di:
DPDQLCVLLVADLVVGDDDLVVSVVSLVVLLVVLVVCLVPPPCNVVSVVVNVCSVVSNVQSVDNVSVNVSSVVVCCVVCVVVLVVLCVCQVVLEHELVVLVVVCVVVVHDSVVSVVSCVVNSRHYDYDQDLVVLCCVQAVPAFPCLVVQVVLCVLCVVVVDRHLLRVLDPPPDDPSLPDALVVQLVSLVCCLVPVQPDPDPNSVSSNVSSVVSCQCSVHPVSVVSRVVNVLSVQLNVLLVVLLVVCVVVVLEDDPVRLCVSLVSQCVSPVDSVSSNSSSVSSSVVSVRHDDNVVDDVCVVVVVVVVVVVVVVVVVVVVVVVVVVVVVVVVVVVVVVVVD

Sequence (339 aa):
MNENCYLLLELEFDPPVKDQAVIDQRIEEKAKFWSTNSNHFKKGAEYKTYLEMLPEIKKIMSDPVKRKGEADSACSIVYGPIDQDLKVLGTTGEIAENVIENYANTKKISLNVIKKRVSTLEIKIIQKVDFQITYDKYYKNKPKNAETFDGMKTYLKPFNKDDFYAFLNPGTMQNMDKLPCDKLKQLAQEKKKKEFYKNDTYSSAGKKVCEACELAFKDESSKTIYDDYLAWCKRRSILDNAKEIAKITGKKMSDEQGDIYIGKLTELLKDRTLAENIFISFCKIEKIEYNPDLYNPGKKEDKARKKAEEEARKKVGEEARKKAEEEARKKVEEEARKK

Radius of gyration: 36.23 Å; chains: 1; bounding box: 74×72×106 Å

pLDDT: mean 90.37, std 11.05, range [41.0, 98.19]